Protein AF-A0A8H4J742-F1 (afdb_monomer_lite)

Radius of gyration: 34.42 Å; chains: 1; bounding box: 76×55×105 Å

Sequence (272 aa):
MFKNPAQRSTTSRSKAAPLSKYALTSKPHGIMKSTSRRRRSPSPKDREKRQRQLDHPLSGQFIETSESYRTNLINTAETALRSTRRGLLDRLAHTNGPTADADRAPSPSNRLPTTTELQASHNAAIARMTAPFGSETIPHNDDDDDDALVQPKDPVTLAASMADYAAVVAHEEKKLRALGEEWAQVMAELRMFGDDIFGKEIVRGMMTGGKRAGVGRAGMGEVEVEALREAVAQLAAEGARECEEVEEAERKAKKGQRRNLMQTFAVLMGDG

Secondary structure (DSSP, 8-state):
---------------PPPP-TTSS----------------PPPHHHHHHHHHHH-SHHHHHHHHHHHHHHHHHHHHHHHHHHHHHHHHHHHHHHHTS--TTSTT--S--SSPPPHHHHHHHHHHHHHHHHS-TT-PBPPP----TT------SS--BHHHHHHHHHHHHHHHHHHHHHHHHHHHHHHHHHHHHHHHHH-HHHHHHHHTT---------PPPHHHHHHHHHHHHHHHHHHHHHHHHHHHHHHHHHHHHHHHHHHHHHHHHH--

Organism: NCBI:txid55169

Foldseek 3Di:
DDDDDDDDDDDDDDPPDPPDPPPDPPDPPPPPPPPPPPPPDQDPVRVVVVVVVCPDPCNVVVVVVVVVVVVVVVVVVVVVVVVVVVVVVVVVCVVPPPPPPPPPDPPPDPDDDDPVRVVVVVVVVVCVVPPPQFQDFDDDDPPPPPDPPDDDPDRHTPNNVVVVVVVVVVVVVVVVVVVVVVVVVVVVVVQVVCCVLPNNVVSVCVVVVPDPPDPDDPDDPPVSVVVVVVVVVVVVVVVVVVVVVVVVVVVVVVVVVVVVVVVVVCVVVVPD

Structure (mmCIF, N/CA/C/O backbone):
data_AF-A0A8H4J742-F1
#
_entry.id   AF-A0A8H4J742-F1
#
loop_
_atom_site.group_PDB
_atom_site.id
_atom_site.type_symbol
_atom_site.label_atom_id
_atom_site.label_alt_id
_atom_site.label_comp_id
_atom_site.label_asym_id
_atom_site.label_entity_id
_atom_site.label_seq_id
_atom_site.pdbx_PDB_ins_code
_atom_site.Cartn_x
_atom_site.Cartn_y
_atom_site.Cartn_z
_atom_site.occupancy
_atom_site.B_iso_or_equiv
_atom_site.auth_seq_id
_atom_site.auth_comp_id
_atom_site.auth_asym_id
_atom_site.auth_atom_id
_atom_site.pdbx_PDB_model_num
ATOM 1 N N . MET A 1 1 ? -5.375 -21.882 -68.341 1.00 47.47 1 MET A N 1
ATOM 2 C CA . MET A 1 1 ? -6.574 -22.371 -67.627 1.00 47.47 1 MET A CA 1
ATOM 3 C C . MET A 1 1 ? -6.122 -23.143 -66.399 1.00 47.47 1 MET A C 1
ATOM 5 O O . MET A 1 1 ? -5.784 -24.305 -66.526 1.00 47.47 1 MET A O 1
ATOM 9 N N . PHE A 1 2 ? -6.087 -22.499 -65.235 1.00 44.31 2 PHE A N 1
ATOM 10 C CA . PHE A 1 2 ? -5.961 -23.178 -63.946 1.00 44.31 2 PHE A CA 1
ATOM 11 C C . PHE A 1 2 ? -6.895 -22.466 -62.972 1.00 44.31 2 PHE A C 1
ATOM 13 O O . PHE A 1 2 ? -6.785 -21.263 -62.750 1.00 44.31 2 PHE A O 1
ATOM 20 N N . LYS A 1 3 ? -7.906 -23.207 -62.517 1.00 57.88 3 LYS A N 1
ATOM 21 C CA . LYS A 1 3 ? -8.931 -22.767 -61.575 1.00 57.88 3 LYS A CA 1
ATOM 22 C C . LYS A 1 3 ? -8.380 -23.021 -60.177 1.00 57.88 3 LYS A C 1
ATOM 24 O O . LYS A 1 3 ? -8.208 -24.182 -59.819 1.00 57.88 3 LYS A O 1
ATOM 29 N N . ASN A 1 4 ? -8.131 -21.970 -59.402 1.00 46.56 4 ASN A N 1
ATOM 30 C CA . ASN A 1 4 ? -7.892 -22.125 -57.972 1.00 46.56 4 ASN A CA 1
ATOM 31 C C . ASN A 1 4 ? -9.238 -22.086 -57.229 1.00 46.56 4 ASN A C 1
ATOM 33 O O . ASN A 1 4 ? -9.999 -21.130 -57.408 1.00 46.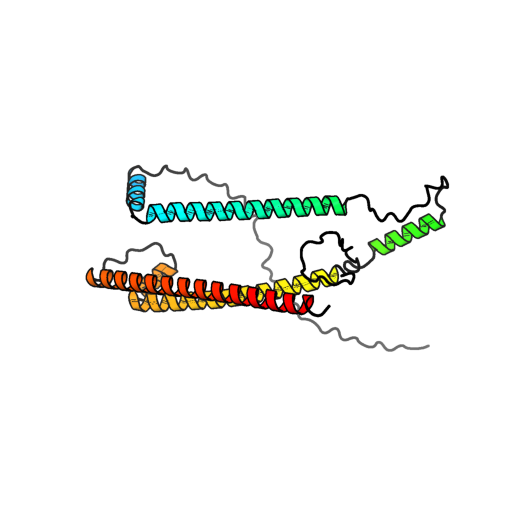56 4 ASN A O 1
ATOM 37 N N . PRO A 1 5 ? -9.562 -23.118 -56.432 1.00 57.47 5 PRO A N 1
ATOM 38 C CA . PRO A 1 5 ? -10.777 -23.159 -55.636 1.00 57.47 5 PRO A CA 1
ATOM 39 C C . PRO A 1 5 ? -10.665 -22.211 -54.438 1.00 57.47 5 PRO A C 1
ATOM 41 O O . PRO A 1 5 ? -9.722 -22.274 -53.652 1.00 57.47 5 PRO A O 1
ATOM 44 N N . ALA A 1 6 ? -11.665 -21.343 -54.292 1.00 46.47 6 ALA A N 1
ATOM 45 C CA . ALA A 1 6 ? -11.862 -20.515 -53.114 1.00 46.47 6 ALA A CA 1
ATOM 46 C C . ALA A 1 6 ? -12.098 -21.407 -51.882 1.00 46.47 6 ALA A C 1
ATOM 48 O O . ALA A 1 6 ? -13.180 -21.972 -51.708 1.00 46.47 6 ALA A O 1
ATOM 49 N N . GLN A 1 7 ? -11.090 -21.532 -51.019 1.00 52.28 7 GLN A N 1
ATOM 50 C CA . GLN A 1 7 ? -11.272 -22.081 -49.681 1.00 52.28 7 GLN A CA 1
ATOM 51 C C . GLN A 1 7 ? -11.732 -20.975 -48.732 1.00 52.28 7 GLN A C 1
ATOM 53 O O . GLN A 1 7 ? -11.044 -19.992 -48.474 1.00 52.28 7 GLN A O 1
ATOM 58 N N . ARG A 1 8 ? -12.953 -21.180 -48.239 1.00 45.25 8 ARG A N 1
ATOM 59 C CA . ARG A 1 8 ? -13.603 -20.464 -47.147 1.00 45.25 8 ARG A CA 1
ATOM 60 C C . ARG A 1 8 ? -12.737 -20.519 -45.887 1.00 45.25 8 ARG A C 1
ATOM 62 O O . ARG A 1 8 ? -12.652 -21.566 -45.253 1.00 45.25 8 ARG A O 1
ATOM 69 N N . SER A 1 9 ? -12.199 -19.385 -45.462 1.00 48.19 9 SER A N 1
ATOM 70 C CA . SER A 1 9 ? -11.888 -19.149 -44.055 1.00 48.19 9 SER A CA 1
ATOM 71 C C . SER A 1 9 ? -13.163 -18.672 -43.357 1.00 48.19 9 SER A C 1
ATOM 73 O O . SER A 1 9 ? -13.715 -17.607 -43.629 1.00 48.19 9 SER A O 1
ATOM 75 N N . THR A 1 10 ? -13.685 -19.529 -42.487 1.00 48.88 10 THR A N 1
ATOM 76 C CA . THR A 1 10 ? -14.817 -19.264 -41.603 1.00 48.88 10 THR A CA 1
ATOM 77 C C . THR A 1 10 ? -14.402 -18.253 -40.537 1.00 48.88 10 THR A C 1
ATOM 79 O O . THR A 1 10 ? -13.771 -18.615 -39.545 1.00 48.88 10 THR A O 1
ATOM 82 N N . THR A 1 11 ? -14.758 -16.982 -40.712 1.00 47.09 11 THR A N 1
ATOM 83 C CA . THR A 1 11 ? -14.721 -16.011 -39.617 1.00 47.09 11 THR A CA 1
ATOM 84 C C . THR A 1 11 ? -15.865 -16.325 -38.661 1.00 47.09 11 THR A C 1
ATOM 86 O O . THR A 1 11 ? -17.048 -16.157 -38.964 1.00 47.09 11 THR A O 1
ATOM 89 N N . SER A 1 12 ? -15.503 -16.852 -37.493 1.00 46.31 12 SER A N 1
ATOM 90 C CA . SER A 1 12 ? -16.444 -17.074 -36.408 1.00 46.31 12 SER A CA 1
ATOM 91 C C . SER A 1 12 ? -16.959 -15.716 -35.932 1.00 46.31 12 SER A C 1
ATOM 93 O O . SER A 1 12 ? -16.220 -14.863 -35.444 1.00 46.31 12 SER A O 1
ATOM 95 N N . ARG A 1 13 ? -18.253 -15.514 -36.163 1.00 43.91 13 ARG A N 1
ATOM 96 C CA . ARG A 1 13 ? -19.071 -14.362 -35.797 1.00 43.91 13 ARG A CA 1
ATOM 97 C C . ARG A 1 13 ? -19.058 -14.181 -34.277 1.00 43.91 13 ARG A C 1
ATOM 99 O O . ARG A 1 13 ? -19.904 -14.740 -33.582 1.00 43.91 13 ARG A O 1
ATOM 106 N N . SER A 1 14 ? -18.126 -13.381 -33.760 1.00 44.28 14 SER A N 1
ATOM 107 C CA . SER A 1 14 ? -18.242 -12.849 -32.403 1.00 44.28 14 SER A CA 1
ATOM 108 C C . SER A 1 14 ? -19.450 -11.913 -32.359 1.00 44.28 14 SER A C 1
ATOM 110 O O . SER A 1 14 ? -19.516 -10.906 -33.066 1.00 44.28 14 SER A O 1
ATOM 112 N N . LYS A 1 15 ? -20.454 -12.300 -31.570 1.00 49.00 15 LYS A N 1
ATOM 113 C CA . LYS A 1 15 ? -21.618 -11.483 -31.230 1.00 49.00 15 LYS A CA 1
ATOM 114 C C . LYS A 1 15 ? -21.145 -10.335 -30.334 1.00 49.00 15 LYS A C 1
ATOM 116 O O . LYS A 1 15 ? -21.260 -10.412 -29.116 1.00 49.00 15 LYS A O 1
ATOM 121 N N . ALA A 1 16 ? -20.624 -9.272 -30.938 1.00 44.62 16 ALA A N 1
ATOM 122 C CA . ALA A 1 16 ? -20.549 -7.986 -30.265 1.00 44.62 16 ALA A CA 1
ATOM 123 C C . ALA A 1 16 ? -21.989 -7.520 -30.008 1.00 44.62 16 ALA A C 1
ATOM 125 O O . ALA A 1 16 ? -22.781 -7.356 -30.940 1.00 44.62 16 ALA A O 1
ATOM 126 N N . ALA A 1 17 ? -22.347 -7.401 -28.732 1.00 52.16 17 ALA A N 1
ATOM 127 C CA . ALA A 1 17 ? -23.624 -6.852 -28.313 1.00 52.16 17 ALA A CA 1
ATOM 128 C C . ALA A 1 17 ? -23.803 -5.444 -28.919 1.00 52.16 17 ALA A C 1
ATOM 130 O O . ALA A 1 17 ? -22.835 -4.679 -28.969 1.00 52.16 17 ALA A O 1
ATOM 131 N N . PRO A 1 18 ? -25.008 -5.081 -29.394 1.00 49.31 18 PRO A N 1
ATOM 132 C CA . PRO A 1 18 ? -25.254 -3.735 -29.888 1.00 49.31 18 PRO A CA 1
ATOM 133 C C . PRO A 1 18 ? -24.993 -2.721 -28.770 1.00 49.31 18 PRO A C 1
ATOM 135 O O . PRO A 1 18 ? -25.475 -2.891 -27.648 1.00 49.31 18 PRO A O 1
ATOM 138 N N . LEU A 1 19 ? -24.236 -1.666 -29.093 1.00 46.81 19 LEU A N 1
ATOM 139 C CA . LEU A 1 19 ? -24.027 -0.526 -28.209 1.00 46.81 19 LEU A CA 1
ATOM 140 C C . LEU A 1 19 ? -25.383 -0.011 -27.711 1.00 46.81 19 LEU A C 1
ATOM 142 O O . LEU A 1 19 ? -26.238 0.434 -28.479 1.00 46.81 19 LEU A O 1
ATOM 146 N N . SER A 1 20 ? -25.552 -0.097 -26.397 1.00 42.31 20 SER A N 1
ATOM 147 C CA . SER A 1 20 ? -26.622 0.517 -25.626 1.00 42.31 20 SER A CA 1
ATOM 148 C C . SER A 1 20 ? -26.825 1.980 -26.046 1.00 42.31 20 SER A C 1
ATOM 150 O O . SER A 1 20 ? -25.912 2.800 -25.965 1.00 42.31 20 SER A O 1
ATOM 152 N N . LYS A 1 21 ? -28.051 2.310 -26.474 1.00 49.47 21 LYS A N 1
ATOM 153 C CA . LYS A 1 21 ? -28.532 3.638 -26.911 1.00 49.47 21 LYS A CA 1
ATOM 154 C C . LYS A 1 21 ? -28.564 4.711 -25.798 1.00 49.47 21 LYS A C 1
ATOM 156 O O . LYS A 1 21 ? -29.280 5.698 -25.931 1.00 49.47 21 LYS A O 1
ATOM 161 N N . TYR A 1 22 ? -27.812 4.553 -24.708 1.00 48.91 22 TYR A N 1
ATOM 162 C CA . TYR A 1 22 ? -27.857 5.453 -23.545 1.00 48.91 22 TYR A CA 1
ATOM 163 C C . TYR A 1 22 ? -26.677 6.429 -23.424 1.00 48.91 22 TYR A C 1
ATOM 165 O O . TYR A 1 22 ? -26.605 7.179 -22.455 1.00 48.91 22 TYR A O 1
ATOM 173 N N . ALA A 1 23 ? -25.781 6.497 -24.407 1.00 50.12 23 ALA A N 1
ATOM 174 C CA . ALA A 1 23 ? -24.635 7.404 -24.368 1.00 50.12 23 ALA A CA 1
ATOM 175 C C . ALA A 1 23 ? -24.808 8.611 -25.305 1.00 50.12 23 ALA A C 1
ATOM 177 O O . ALA A 1 23 ? -24.015 8.763 -26.222 1.00 50.12 23 ALA A O 1
ATOM 178 N N . LEU A 1 24 ? -25.845 9.448 -25.129 1.00 49.53 24 LEU A N 1
ATOM 179 C CA . LEU A 1 24 ? -25.908 10.765 -25.806 1.00 49.53 24 LEU A CA 1
ATOM 180 C C . LEU A 1 24 ? -26.932 11.766 -25.234 1.00 49.53 24 LEU A C 1
ATOM 182 O O . LEU A 1 24 ? -27.454 12.613 -25.951 1.00 49.53 24 LEU A O 1
ATOM 186 N N . THR A 1 25 ? -27.193 11.736 -23.922 1.00 50.81 25 THR A N 1
ATOM 187 C CA . THR A 1 25 ? -27.845 12.867 -23.228 1.00 50.81 25 THR A CA 1
ATOM 188 C C . THR A 1 25 ? -27.169 13.190 -21.895 1.00 50.81 25 THR A C 1
ATOM 190 O O . THR A 1 25 ? -27.838 13.510 -20.911 1.00 50.81 25 THR A O 1
ATOM 193 N N . SER A 1 26 ? -25.838 13.116 -21.814 1.00 49.94 26 SER A N 1
ATOM 194 C CA . SER A 1 26 ? -25.136 13.775 -20.712 1.00 49.94 26 SER A CA 1
ATOM 195 C C . SER A 1 26 ? -25.078 15.264 -21.036 1.00 49.94 26 SER A C 1
ATOM 197 O O . SER A 1 26 ? -24.194 15.740 -21.748 1.00 49.94 26 SER A O 1
ATOM 199 N N . LYS A 1 27 ? -26.080 15.997 -20.546 1.00 55.69 27 LYS A N 1
ATOM 200 C CA . LYS A 1 27 ? -26.029 17.456 -20.424 1.00 55.69 27 LYS A CA 1
ATOM 201 C C . LYS A 1 27 ? -24.645 17.834 -19.872 1.00 55.69 27 LYS A C 1
ATOM 203 O O . LYS A 1 27 ? -24.208 17.168 -18.930 1.00 55.69 27 LYS A O 1
ATOM 208 N N . PRO A 1 28 ? -23.959 18.861 -20.402 1.00 52.59 28 PRO A N 1
ATOM 209 C CA . PRO A 1 28 ? -22.747 19.344 -19.762 1.00 52.59 28 PRO A CA 1
ATOM 210 C C . PRO A 1 28 ? -23.137 19.716 -18.334 1.00 52.59 28 PRO A C 1
ATOM 212 O O . PRO A 1 28 ? -24.022 20.552 -18.132 1.00 52.59 28 PRO A O 1
ATOM 215 N N . HIS A 1 29 ? -22.559 19.037 -17.343 1.00 43.84 29 HIS A N 1
ATOM 216 C CA . HIS A 1 29 ? -22.708 19.453 -15.960 1.00 43.84 29 HIS A CA 1
ATOM 217 C C . HIS A 1 29 ? -22.111 20.850 -15.875 1.00 43.84 29 HIS A C 1
ATOM 219 O O . HIS A 1 29 ? -20.896 21.033 -15.858 1.00 43.84 29 HIS A O 1
ATOM 225 N N . GLY A 1 30 ? -23.004 21.840 -15.914 1.00 43.00 30 GLY A N 1
ATOM 226 C CA . GLY A 1 30 ? -22.670 23.226 -15.694 1.00 43.00 30 GLY A CA 1
ATOM 227 C C . GLY A 1 30 ? -21.856 23.305 -14.419 1.00 43.00 30 GLY A C 1
ATOM 228 O O . GLY A 1 30 ? -22.225 22.706 -13.408 1.00 43.00 30 GLY A O 1
ATOM 229 N N . ILE A 1 31 ? -20.742 24.023 -14.515 1.00 52.88 31 ILE A N 1
ATOM 230 C CA . ILE A 1 31 ? -19.921 24.480 -13.404 1.00 52.88 31 ILE A CA 1
ATOM 231 C C . ILE A 1 31 ? -20.885 24.932 -12.307 1.00 52.88 31 ILE A C 1
ATOM 233 O O . ILE A 1 31 ? -21.514 25.990 -12.410 1.00 52.88 31 ILE A O 1
ATOM 237 N N . MET A 1 32 ? -21.079 24.076 -11.300 1.00 44.59 32 MET A N 1
ATOM 238 C CA . MET A 1 32 ? -21.913 24.409 -10.162 1.00 44.59 32 MET A CA 1
ATOM 239 C C . MET A 1 32 ? -21.212 25.578 -9.499 1.00 44.59 32 MET A C 1
ATOM 241 O O . MET A 1 32 ? -20.139 25.431 -8.916 1.00 44.59 32 MET A O 1
ATOM 245 N N . LYS A 1 33 ? -21.802 26.765 -9.650 1.00 49.06 33 LYS A N 1
ATOM 246 C CA . LYS A 1 33 ? -21.421 27.945 -8.893 1.00 49.06 33 LYS A CA 1
ATOM 247 C C . LYS A 1 33 ? -21.478 27.533 -7.431 1.00 49.06 33 LYS A C 1
ATOM 249 O O . LYS A 1 33 ? -22.557 27.330 -6.882 1.00 49.06 33 LYS A O 1
ATOM 254 N N . SER A 1 34 ? -20.299 27.359 -6.846 1.00 42.69 34 SER A N 1
ATOM 255 C CA . SER A 1 34 ? -20.069 27.317 -5.413 1.00 42.69 34 SER A CA 1
ATOM 256 C C . SER A 1 34 ? -20.773 28.530 -4.816 1.00 42.69 34 SER A C 1
ATOM 258 O O . SER A 1 34 ? -20.259 29.648 -4.825 1.00 42.69 34 SER A O 1
ATOM 260 N N . THR A 1 35 ? -22.011 28.344 -4.363 1.00 47.78 35 THR A N 1
ATOM 261 C CA . THR A 1 35 ? -22.631 29.295 -3.458 1.00 47.78 35 THR A CA 1
ATOM 262 C C . THR A 1 35 ? -21.803 29.191 -2.194 1.00 47.78 35 THR A C 1
ATOM 264 O O . THR A 1 35 ? -21.894 28.196 -1.470 1.00 47.78 35 THR A O 1
ATOM 267 N N . SER A 1 36 ? -20.944 30.184 -1.980 1.00 48.62 36 SER A N 1
ATOM 268 C CA . SER A 1 36 ? -20.190 30.377 -0.755 1.00 48.62 36 SER A CA 1
ATOM 269 C C . SER A 1 36 ? -21.185 30.402 0.400 1.00 48.62 36 SER A C 1
ATOM 271 O O . SER A 1 36 ? -21.821 31.403 0.730 1.00 48.62 36 SER A O 1
ATOM 273 N N . ARG A 1 37 ? -21.390 29.232 1.002 1.00 48.22 37 ARG A N 1
ATOM 274 C CA . ARG A 1 37 ? -22.187 29.087 2.206 1.00 48.22 37 ARG A CA 1
ATOM 275 C C . ARG A 1 37 ? -21.406 29.857 3.260 1.00 48.22 37 ARG A C 1
ATOM 277 O O . ARG A 1 37 ? -20.385 29.367 3.738 1.00 48.22 37 ARG A O 1
ATOM 284 N N . ARG A 1 38 ? -21.829 31.100 3.533 1.00 46.78 38 ARG A N 1
ATOM 285 C CA . ARG A 1 38 ? -21.300 31.957 4.601 1.00 46.78 38 ARG A CA 1
ATOM 286 C C . ARG A 1 38 ? -21.059 31.063 5.811 1.00 46.78 38 ARG A C 1
ATOM 288 O O . ARG A 1 38 ? -22.019 30.567 6.405 1.00 46.78 38 ARG A O 1
ATOM 295 N N . ARG A 1 39 ? -19.784 30.819 6.128 1.00 50.06 39 ARG A N 1
ATOM 296 C CA . ARG A 1 39 ? -19.367 30.158 7.360 1.00 50.06 39 ARG A CA 1
ATOM 297 C C . ARG A 1 39 ? -19.910 31.023 8.490 1.00 50.06 39 ARG A C 1
ATOM 299 O O . ARG A 1 39 ? -19.334 32.058 8.806 1.00 50.06 39 ARG A O 1
ATOM 306 N N . ARG A 1 40 ? -21.072 30.657 9.033 1.00 57.41 40 ARG A N 1
ATOM 307 C CA . ARG A 1 40 ? -21.539 31.229 10.291 1.00 57.41 40 ARG A CA 1
ATOM 308 C C . ARG A 1 40 ? -20.493 30.832 11.318 1.00 57.41 40 ARG A C 1
ATOM 310 O O . ARG A 1 40 ? -20.265 29.642 11.531 1.00 57.41 40 ARG A O 1
ATOM 317 N N . SER A 1 41 ? -19.815 31.830 11.867 1.00 59.47 41 SER A N 1
ATOM 318 C CA . SER A 1 41 ? -18.906 31.666 12.990 1.00 59.47 41 SER A CA 1
ATOM 319 C C . SER A 1 41 ? -19.611 30.818 14.055 1.00 59.47 41 SER A C 1
ATOM 321 O O . SER A 1 41 ? -20.794 31.067 14.315 1.00 59.47 41 SER A O 1
ATOM 323 N N . PRO A 1 42 ? -18.949 29.799 14.625 1.00 57.97 42 PRO A N 1
ATOM 324 C CA . PRO A 1 42 ? -19.562 28.965 15.650 1.00 57.97 42 PRO A CA 1
ATOM 325 C C . PRO A 1 42 ? -20.063 29.858 16.785 1.00 57.97 42 PRO A C 1
ATOM 327 O O . PRO A 1 42 ? -19.352 30.773 17.213 1.00 57.97 42 PRO A O 1
ATOM 330 N N . SER A 1 43 ? -21.303 29.630 17.226 1.00 67.06 43 SER A N 1
ATOM 331 C CA . SER A 1 43 ? -21.888 30.445 18.285 1.00 67.06 43 SER A CA 1
ATOM 332 C C . SER A 1 43 ? -21.069 30.279 19.574 1.00 67.06 43 SER A C 1
ATOM 334 O O . SER A 1 43 ? -20.443 29.231 19.767 1.00 67.06 43 SER A O 1
ATOM 336 N N . PRO A 1 44 ? -21.058 31.270 20.480 1.00 67.38 44 PRO A N 1
ATOM 337 C CA . PRO A 1 44 ? -20.332 31.166 21.747 1.00 67.38 44 PRO A CA 1
ATOM 338 C C . PRO A 1 44 ? -20.697 29.896 22.533 1.00 67.38 44 PRO A C 1
ATOM 340 O O . PRO A 1 44 ? -19.820 29.234 23.075 1.00 67.38 44 PRO A O 1
ATOM 343 N N . LYS A 1 45 ? -21.973 29.484 22.478 1.00 66.75 45 LYS A N 1
ATOM 344 C CA . LYS A 1 45 ? -22.475 28.253 23.110 1.00 66.75 45 LYS A CA 1
ATOM 345 C C . LYS A 1 45 ? -21.962 26.971 22.439 1.00 66.75 45 LYS A C 1
ATOM 347 O O . LYS A 1 45 ? -21.765 25.965 23.116 1.00 66.75 45 LYS A O 1
ATOM 352 N N . ASP A 1 46 ? -21.724 26.993 21.127 1.00 62.97 46 ASP A N 1
ATOM 353 C CA . ASP A 1 46 ? -21.145 25.855 20.396 1.00 62.97 46 ASP A CA 1
ATOM 354 C C . ASP A 1 46 ? -19.635 25.737 20.627 1.00 62.97 46 ASP A C 1
ATOM 356 O O . ASP A 1 46 ? -19.102 24.627 20.663 1.00 62.97 46 ASP A O 1
ATOM 360 N N . ARG A 1 47 ? -18.941 26.869 20.813 1.00 63.84 47 ARG A N 1
ATOM 361 C CA . ARG A 1 47 ? -17.535 26.892 21.246 1.00 63.84 47 ARG A CA 1
ATOM 362 C C . ARG A 1 47 ? -17.382 26.330 22.655 1.00 63.84 47 ARG A C 1
ATOM 364 O O . ARG A 1 47 ? -16.527 25.477 22.856 1.00 63.84 47 ARG A O 1
ATOM 371 N N . GLU A 1 48 ? -18.255 26.726 23.575 1.00 64.12 48 GLU A N 1
ATOM 372 C CA . GLU A 1 48 ? -18.233 26.250 24.960 1.00 64.12 48 GLU A CA 1
ATOM 373 C C . GLU A 1 48 ? -18.533 24.744 25.061 1.00 64.12 48 GLU A C 1
ATOM 375 O O . GLU A 1 48 ? -17.840 24.018 25.769 1.00 64.12 48 GLU A O 1
ATOM 380 N N . LYS A 1 49 ? -19.497 24.221 24.286 1.00 62.34 49 LYS A N 1
ATOM 381 C CA . LYS A 1 49 ? -19.746 22.768 24.215 1.00 62.34 49 LYS A CA 1
ATOM 382 C C . LYS A 1 49 ? -18.583 21.984 23.608 1.00 62.34 49 LYS A C 1
ATOM 384 O O . LYS A 1 49 ? -18.341 20.861 24.036 1.00 62.34 49 LYS A O 1
ATOM 389 N N . ARG A 1 50 ? -17.872 22.548 22.625 1.00 60.28 50 ARG A N 1
ATOM 390 C CA . ARG A 1 50 ? -16.655 21.932 22.067 1.00 60.28 50 ARG A CA 1
ATOM 391 C C . ARG A 1 50 ? -15.492 21.968 23.054 1.00 60.28 50 ARG A C 1
ATOM 393 O O . ARG A 1 50 ? -14.766 20.990 23.124 1.00 60.28 50 ARG A O 1
ATOM 400 N N . GLN A 1 51 ? -15.352 23.041 23.832 1.00 60.12 51 GLN A N 1
ATOM 401 C CA . GLN A 1 51 ? -14.378 23.114 24.925 1.00 60.12 51 GLN A CA 1
ATOM 402 C C . GLN A 1 51 ? -14.660 22.059 25.994 1.00 60.12 51 GLN A C 1
ATOM 404 O O . GLN A 1 51 ? -13.768 21.292 26.317 1.00 60.12 51 GLN A O 1
ATOM 409 N N . ARG A 1 52 ? -15.917 21.892 26.416 1.00 61.78 52 ARG A N 1
ATOM 410 C CA . ARG A 1 52 ? -16.286 20.834 27.374 1.00 61.78 52 ARG A CA 1
ATOM 411 C C . ARG A 1 52 ? -16.109 19.406 26.832 1.00 61.78 52 ARG A C 1
ATOM 413 O O . ARG A 1 52 ? -16.026 18.466 27.609 1.00 61.78 52 ARG A O 1
ATOM 420 N N . GLN A 1 53 ? -16.063 19.220 25.508 1.00 57.88 53 GLN A N 1
ATOM 421 C CA . GLN A 1 53 ? -15.710 17.936 24.878 1.00 57.88 53 GLN A CA 1
ATOM 422 C C . GLN A 1 53 ? -14.192 17.695 24.794 1.00 57.88 53 GLN A C 1
ATOM 424 O O . GLN A 1 53 ? -13.782 16.560 24.573 1.00 57.88 53 GLN A O 1
ATOM 429 N N . LEU A 1 54 ? -13.377 18.740 24.967 1.00 56.47 54 LEU A N 1
ATOM 430 C CA . LEU A 1 54 ? -11.912 18.682 25.020 1.00 56.47 54 LEU A CA 1
ATOM 431 C C . LEU A 1 54 ? -11.375 18.483 26.449 1.00 56.47 54 LEU A C 1
ATOM 433 O O . LEU A 1 54 ? -10.176 18.269 26.606 1.00 56.47 54 LEU A O 1
ATOM 437 N N . ASP A 1 55 ? -12.248 18.502 27.461 1.00 60.62 55 ASP A N 1
ATOM 438 C CA . ASP A 1 55 ? -11.905 18.281 28.875 1.00 60.62 55 ASP A CA 1
ATOM 439 C C . ASP A 1 55 ? -11.748 16.789 29.234 1.00 60.62 55 ASP A C 1
ATOM 441 O O . ASP A 1 55 ? -11.592 16.432 30.402 1.00 60.62 55 ASP A O 1
ATOM 445 N N . HIS A 1 56 ? -11.804 15.881 28.253 1.00 68.44 56 HIS A N 1
ATOM 446 C CA . HIS A 1 56 ? -11.519 14.476 28.514 1.00 68.44 56 HIS A CA 1
ATOM 447 C C . HIS A 1 56 ? -10.006 14.312 28.764 1.00 68.44 56 HIS A C 1
ATOM 449 O O . HIS A 1 56 ? -9.200 14.797 27.971 1.00 68.44 56 HIS A O 1
ATOM 455 N N . PRO A 1 57 ? -9.565 13.592 29.810 1.00 68.56 57 PRO A N 1
ATOM 456 C CA . PRO A 1 57 ? -8.136 13.461 30.121 1.00 68.56 57 PRO A CA 1
ATOM 457 C C . PRO A 1 57 ? -7.316 12.864 28.962 1.00 68.56 57 PRO A C 1
ATOM 459 O O . PRO A 1 57 ? -6.134 13.152 28.819 1.00 68.56 57 PRO A O 1
ATOM 462 N N . LEU A 1 58 ? -7.964 12.091 28.083 1.00 77.19 58 LEU A N 1
ATOM 463 C CA . LEU A 1 58 ? -7.344 11.514 26.884 1.00 77.19 58 LEU A CA 1
ATOM 464 C C . LEU A 1 58 ? -7.495 12.363 25.610 1.00 77.19 58 LEU A C 1
ATOM 466 O O . LEU A 1 58 ? -6.847 12.052 24.614 1.00 77.19 58 LEU A O 1
ATOM 470 N N . SER A 1 59 ? -8.329 13.413 25.579 1.00 76.69 59 SER A N 1
ATOM 471 C CA . SER A 1 59 ? -8.498 14.199 24.344 1.00 76.69 59 SER A CA 1
ATOM 472 C C . SER A 1 59 ? -7.272 15.035 24.008 1.00 76.69 59 SER A C 1
ATOM 474 O O . SER A 1 59 ? -6.968 15.170 22.828 1.00 76.69 59 SER A O 1
ATOM 476 N N . GLY A 1 60 ? -6.536 15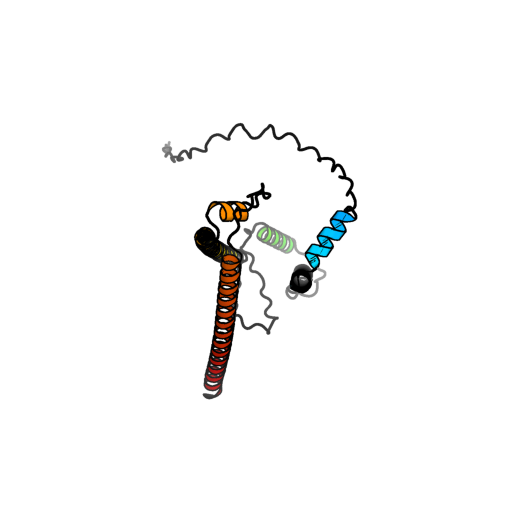.534 25.008 1.00 76.94 60 GLY A N 1
ATOM 477 C CA . GLY A 1 60 ? -5.255 16.211 24.781 1.00 76.94 60 GLY A CA 1
ATOM 478 C C . GLY A 1 60 ? -4.234 15.278 24.126 1.00 76.94 60 GLY A C 1
ATOM 479 O O . GLY A 1 60 ? -3.744 15.569 23.038 1.00 76.94 60 GLY A O 1
ATOM 480 N N . GLN A 1 61 ? -4.025 14.097 24.720 1.00 79.50 61 GLN A N 1
ATOM 481 C CA . GLN A 1 61 ? -3.113 13.078 24.185 1.00 79.50 61 GLN A CA 1
ATOM 482 C C . GLN A 1 61 ? -3.538 12.585 22.798 1.00 79.50 61 GLN A C 1
ATOM 484 O O . GLN A 1 61 ? -2.698 12.417 21.918 1.00 79.50 61 GLN A O 1
ATOM 489 N N . PHE A 1 62 ? -4.837 12.382 22.561 1.00 82.44 62 PHE A N 1
ATOM 490 C CA . PHE A 1 62 ? -5.346 12.006 21.241 1.00 82.44 62 PHE A CA 1
ATOM 491 C C . PHE A 1 62 ? -5.104 13.104 20.197 1.00 82.44 62 PHE A C 1
ATOM 493 O O . PHE A 1 62 ? -4.732 12.807 19.065 1.00 82.44 62 PHE A O 1
ATOM 500 N N . ILE A 1 63 ? -5.289 14.377 20.556 1.00 82.88 63 ILE A N 1
ATOM 501 C CA . ILE A 1 63 ? -5.039 15.494 19.640 1.00 82.88 63 ILE A CA 1
ATOM 502 C C . ILE A 1 63 ? -3.554 15.575 19.315 1.00 82.88 63 ILE A C 1
ATOM 504 O O . ILE A 1 63 ? -3.217 15.527 18.136 1.00 82.88 63 ILE A O 1
ATOM 508 N N . GLU A 1 64 ? -2.684 15.583 20.323 1.00 82.75 64 GLU A N 1
ATOM 509 C CA . GLU A 1 64 ? -1.232 15.642 20.136 1.00 82.75 64 GLU A CA 1
ATOM 510 C C . GLU A 1 64 ? -0.704 14.450 19.328 1.00 82.75 64 GLU A C 1
ATOM 512 O O . GLU A 1 64 ? 0.055 14.632 18.376 1.00 82.75 64 GLU A O 1
ATOM 517 N N . THR A 1 65 ? -1.147 13.228 19.638 1.00 86.94 65 THR A N 1
ATOM 518 C CA . THR A 1 65 ? -0.747 12.027 18.883 1.00 86.94 65 THR A CA 1
ATOM 519 C C . THR A 1 65 ? -1.289 12.056 17.457 1.00 86.94 65 THR A C 1
ATOM 521 O O . THR A 1 65 ? -0.558 11.727 16.524 1.00 86.94 65 THR A O 1
ATOM 524 N N . SER A 1 66 ? -2.529 12.512 17.247 1.00 87.56 66 SER A N 1
ATOM 525 C CA . SER A 1 66 ? -3.114 12.631 15.908 1.00 87.56 66 SER A CA 1
ATOM 526 C C . SER A 1 66 ? -2.454 13.728 15.068 1.00 87.56 66 SER A C 1
ATOM 528 O O . SER A 1 66 ? -2.274 13.552 13.861 1.00 87.56 66 SER A O 1
ATOM 530 N N . GLU A 1 67 ? -2.067 14.849 15.679 1.00 89.31 67 GLU A N 1
ATOM 531 C CA . GLU A 1 67 ? -1.336 15.932 15.022 1.00 89.31 67 GLU A CA 1
ATOM 532 C C . GLU A 1 67 ? 0.090 15.498 14.700 1.00 89.31 67 GLU A C 1
ATOM 534 O O . GLU A 1 67 ? 0.523 15.658 13.559 1.00 89.31 67 GLU A O 1
ATOM 539 N N . SER A 1 68 ? 0.782 14.856 15.642 1.00 89.81 68 SER A N 1
ATOM 540 C CA . SER A 1 68 ? 2.109 14.277 15.426 1.00 89.81 68 SER A CA 1
ATOM 541 C C . SER A 1 68 ? 2.093 13.238 14.301 1.00 89.81 68 SER A C 1
ATOM 543 O O . SER A 1 68 ? 2.882 13.330 13.360 1.00 89.81 68 SER A O 1
ATOM 545 N N . TYR A 1 69 ? 1.1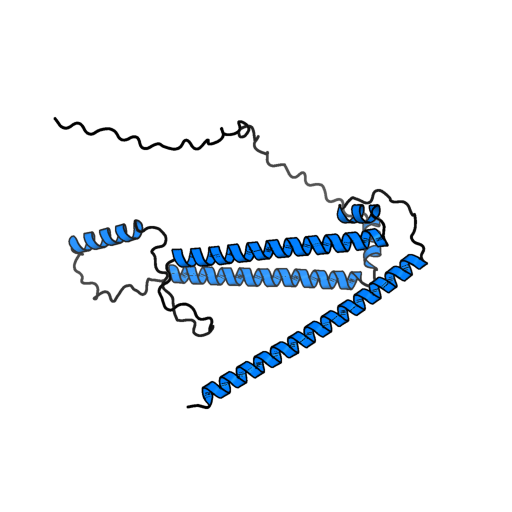22 12.319 14.310 1.00 89.38 69 TYR A N 1
ATOM 546 C CA . TYR A 1 69 ? 0.952 11.315 13.257 1.00 89.38 69 TYR A CA 1
ATOM 547 C C . TYR A 1 69 ? 0.697 11.949 11.885 1.00 89.38 69 TYR A C 1
ATOM 549 O O . TYR A 1 69 ? 1.350 11.587 10.907 1.00 89.38 69 TYR A O 1
ATOM 557 N N . ARG A 1 70 ? -0.205 12.938 11.800 1.00 90.06 70 ARG A N 1
ATOM 558 C CA . ARG A 1 70 ? -0.467 13.667 10.547 1.00 90.06 70 ARG A CA 1
ATOM 559 C C . ARG A 1 70 ? 0.770 14.402 10.048 1.00 90.06 70 ARG A C 1
ATOM 561 O O . ARG A 1 70 ? 1.047 14.366 8.854 1.00 90.06 70 ARG A O 1
ATOM 568 N N . THR A 1 71 ? 1.502 15.050 10.946 1.00 91.06 71 THR A N 1
ATOM 569 C CA . THR A 1 71 ? 2.707 15.809 10.596 1.00 91.06 71 THR A CA 1
ATOM 570 C C . THR A 1 71 ? 3.803 14.873 10.096 1.00 91.06 71 THR A C 1
ATOM 572 O O . THR A 1 71 ? 4.406 15.147 9.064 1.00 91.06 71 THR A O 1
ATOM 575 N N . ASN A 1 72 ? 3.995 13.722 10.748 1.00 91.69 72 ASN A N 1
ATOM 576 C CA . ASN A 1 72 ? 4.919 12.688 10.287 1.00 91.69 72 ASN A CA 1
ATOM 577 C C . ASN A 1 72 ? 4.519 12.131 8.919 1.00 91.69 72 ASN A C 1
ATOM 579 O O . ASN A 1 72 ? 5.360 12.094 8.031 1.00 91.69 72 ASN A O 1
ATOM 583 N N . LEU A 1 73 ? 3.246 11.785 8.703 1.00 92.12 73 LEU A N 1
ATOM 584 C CA . LEU A 1 73 ? 2.766 11.323 7.394 1.00 92.12 73 LEU A CA 1
ATOM 585 C C . LEU A 1 73 ? 3.028 12.345 6.284 1.00 92.12 73 LEU A C 1
ATOM 587 O O . LEU A 1 73 ? 3.507 11.978 5.213 1.00 92.12 73 LEU A O 1
ATOM 591 N N . ILE A 1 74 ? 2.727 13.622 6.540 1.00 92.38 74 ILE A N 1
ATOM 592 C CA . ILE A 1 74 ? 2.961 14.705 5.579 1.00 92.38 74 ILE A CA 1
ATOM 593 C C . ILE A 1 74 ? 4.459 14.849 5.310 1.00 92.38 74 ILE A C 1
ATOM 595 O O . ILE A 1 74 ? 4.859 14.872 4.151 1.00 92.38 74 ILE A O 1
ATOM 599 N N . ASN A 1 75 ? 5.292 14.873 6.350 1.00 90.38 75 ASN A N 1
ATOM 600 C CA . ASN A 1 75 ? 6.739 15.002 6.204 1.00 90.38 75 ASN A CA 1
ATOM 601 C C . ASN A 1 75 ? 7.340 13.827 5.424 1.00 90.38 75 ASN A C 1
ATOM 603 O O . ASN A 1 75 ? 8.144 14.051 4.523 1.00 90.38 75 ASN A O 1
ATOM 607 N N . THR A 1 76 ? 6.930 12.591 5.720 1.00 91.56 76 THR A N 1
ATOM 608 C CA . THR A 1 76 ? 7.381 11.388 5.006 1.00 91.56 76 THR A CA 1
ATOM 609 C C . THR A 1 76 ? 6.921 11.391 3.548 1.00 91.56 76 THR A C 1
ATOM 611 O O . THR A 1 76 ? 7.694 11.061 2.650 1.00 91.56 76 THR A O 1
ATOM 614 N N . ALA A 1 77 ? 5.680 11.803 3.28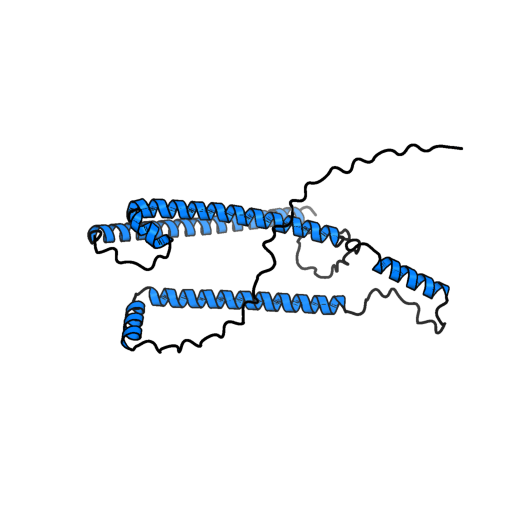1 1.00 86.12 77 ALA A N 1
ATOM 615 C CA . ALA A 1 77 ? 5.188 11.935 1.914 1.00 86.12 77 ALA A CA 1
ATOM 616 C C . ALA A 1 77 ? 5.943 13.036 1.152 1.00 86.12 77 ALA A C 1
ATOM 618 O O . ALA A 1 77 ? 6.331 12.839 0.002 1.00 86.12 77 ALA A O 1
ATOM 619 N N . GLU A 1 78 ? 6.210 14.179 1.786 1.00 94.25 78 GLU A N 1
ATOM 620 C CA . GLU A 1 78 ? 6.990 15.262 1.190 1.00 94.25 78 GLU A CA 1
ATOM 621 C C . GLU A 1 78 ? 8.433 14.852 0.898 1.00 94.25 78 GLU A C 1
ATOM 623 O O . GLU A 1 78 ? 8.956 15.194 -0.165 1.00 94.25 78 GLU A O 1
ATOM 628 N N . THR A 1 79 ? 9.098 14.134 1.805 1.00 90.19 79 THR A N 1
ATOM 629 C CA . THR A 1 79 ? 10.463 13.649 1.566 1.00 90.19 79 THR A CA 1
ATOM 630 C C . THR A 1 79 ? 10.491 12.623 0.441 1.00 90.19 79 THR A C 1
ATOM 632 O O . THR A 1 79 ? 11.340 12.745 -0.443 1.00 90.19 79 THR A O 1
ATOM 635 N N . ALA A 1 80 ? 9.532 11.694 0.389 1.00 87.00 80 ALA A N 1
ATOM 636 C CA . ALA A 1 80 ? 9.399 10.740 -0.711 1.00 87.00 80 ALA A CA 1
ATOM 637 C C . ALA A 1 80 ? 9.133 11.441 -2.057 1.00 87.00 80 ALA A C 1
ATOM 639 O O . ALA A 1 80 ? 9.785 11.140 -3.058 1.00 87.00 80 ALA A O 1
ATOM 640 N N . LEU A 1 81 ? 8.242 12.437 -2.088 1.00 91.69 81 LEU A N 1
ATOM 641 C CA . LEU A 1 81 ? 7.951 13.224 -3.293 1.00 91.69 81 LEU A CA 1
ATOM 642 C C . LEU A 1 81 ? 9.144 14.081 -3.739 1.00 91.69 81 LEU A C 1
ATOM 644 O O . LEU A 1 81 ? 9.422 14.199 -4.931 1.00 91.69 81 LEU A O 1
ATOM 648 N N . ARG A 1 82 ? 9.887 14.679 -2.802 1.00 91.25 82 ARG A N 1
ATOM 649 C CA . ARG A 1 82 ? 11.116 15.422 -3.129 1.00 91.25 82 ARG A CA 1
ATOM 650 C C . ARG A 1 82 ? 12.220 14.485 -3.619 1.00 91.25 82 ARG A C 1
ATOM 652 O O . ARG A 1 82 ? 12.923 14.857 -4.553 1.00 91.25 82 ARG A O 1
ATOM 659 N N . SER A 1 83 ? 12.356 13.303 -3.021 1.00 88.31 83 SER A N 1
ATOM 660 C CA . SER A 1 83 ? 13.319 12.277 -3.433 1.00 88.31 83 SER A CA 1
ATOM 661 C C . SER A 1 83 ? 13.022 11.781 -4.847 1.00 88.31 83 SER A C 1
ATOM 663 O O . SER A 1 83 ? 13.867 11.897 -5.729 1.00 88.31 83 SER A O 1
ATOM 665 N N . THR A 1 84 ? 11.780 11.365 -5.109 1.00 88.38 84 THR A N 1
ATOM 666 C CA . THR A 1 84 ? 11.337 10.951 -6.450 1.00 88.38 84 THR A CA 1
ATOM 667 C C . THR A 1 84 ? 11.498 12.068 -7.473 1.00 88.38 84 THR A C 1
ATOM 669 O O . THR A 1 84 ? 11.988 11.815 -8.567 1.00 88.38 84 THR A O 1
ATOM 672 N N . ARG A 1 85 ? 11.182 13.324 -7.126 1.00 91.75 85 ARG A N 1
ATOM 673 C CA . ARG A 1 85 ? 11.445 14.468 -8.010 1.00 91.75 85 ARG A CA 1
ATOM 674 C C . ARG A 1 85 ? 12.931 14.611 -8.339 1.00 91.75 85 ARG A C 1
ATOM 676 O O . ARG A 1 85 ? 13.244 14.852 -9.500 1.00 91.75 85 ARG A O 1
ATOM 683 N N . ARG A 1 86 ? 13.830 14.509 -7.355 1.00 88.25 86 ARG A N 1
ATOM 684 C CA . ARG A 1 86 ? 15.279 14.584 -7.609 1.00 88.25 86 ARG A CA 1
ATOM 685 C C . ARG A 1 86 ? 15.743 13.417 -8.470 1.00 88.25 86 ARG A C 1
ATOM 687 O O . ARG A 1 86 ? 16.345 13.676 -9.495 1.00 88.25 86 ARG A O 1
ATOM 694 N N . GLY A 1 87 ? 15.351 12.185 -8.144 1.00 83.06 87 GLY A N 1
ATOM 695 C CA . GLY A 1 87 ? 15.702 11.007 -8.940 1.00 83.06 87 GLY A CA 1
ATOM 696 C C . GLY A 1 87 ? 15.174 11.074 -10.375 1.00 83.06 87 GLY A C 1
ATOM 697 O O . GLY A 1 87 ? 15.866 10.681 -11.307 1.00 83.06 87 GLY A O 1
ATOM 698 N N . LEU A 1 88 ? 13.976 11.629 -10.587 1.00 81.19 88 LEU A N 1
ATOM 699 C CA . LEU A 1 88 ? 13.450 11.877 -11.929 1.00 81.19 88 LEU A CA 1
ATOM 700 C C . LEU A 1 88 ? 14.228 12.974 -12.655 1.00 81.19 88 LEU A C 1
ATOM 702 O O . LEU A 1 88 ? 14.501 12.810 -13.835 1.00 81.19 88 LEU A O 1
ATOM 706 N N . LEU A 1 89 ? 14.581 14.074 -11.985 1.00 82.38 89 LEU A N 1
ATOM 707 C CA . LEU A 1 89 ? 15.379 15.148 -12.586 1.00 82.38 89 LEU A CA 1
ATOM 708 C C . LEU A 1 89 ? 16.803 14.695 -12.910 1.00 82.38 89 LEU A C 1
ATOM 710 O O . LEU A 1 89 ? 17.288 15.035 -13.984 1.00 82.38 89 LEU A O 1
ATOM 714 N N . ASP A 1 90 ? 17.429 13.903 -12.041 1.00 76.69 90 ASP A N 1
ATOM 715 C CA . ASP A 1 90 ? 18.723 13.282 -12.309 1.00 76.69 90 ASP A CA 1
ATOM 716 C C . ASP A 1 90 ? 18.595 12.343 -13.499 1.00 76.69 90 ASP A C 1
ATOM 718 O O . ASP A 1 90 ? 19.289 12.546 -14.487 1.00 76.69 90 ASP A O 1
ATOM 722 N N . ARG A 1 91 ? 17.633 11.412 -13.504 1.00 71.88 91 ARG A N 1
ATOM 723 C CA . ARG A 1 91 ? 17.388 10.556 -14.676 1.00 71.88 91 ARG A CA 1
ATOM 724 C C . ARG A 1 91 ? 17.206 11.365 -15.952 1.00 71.88 91 ARG A C 1
ATOM 726 O O . ARG A 1 91 ? 17.789 11.006 -16.960 1.00 71.88 91 ARG A O 1
ATOM 733 N N . LEU A 1 92 ? 16.469 12.472 -15.902 1.00 71.00 92 LEU A N 1
ATOM 734 C CA . LEU A 1 92 ? 16.224 13.330 -17.061 1.00 71.00 92 LEU A CA 1
ATOM 735 C C . LEU A 1 92 ? 17.492 14.073 -17.515 1.00 71.00 92 LEU A C 1
ATOM 737 O O . LEU A 1 92 ? 17.726 14.216 -18.714 1.00 71.00 92 LEU A O 1
ATOM 741 N N . ALA A 1 93 ? 18.323 14.516 -16.570 1.00 69.44 93 ALA A N 1
ATOM 742 C CA . ALA A 1 93 ? 19.632 15.108 -16.831 1.00 69.44 93 ALA A CA 1
ATOM 743 C C . ALA A 1 93 ? 20.630 14.087 -17.398 1.00 69.44 93 ALA A C 1
ATOM 745 O O . ALA A 1 93 ? 21.465 14.463 -18.212 1.00 69.44 93 ALA A O 1
ATOM 746 N N . HIS A 1 94 ? 20.510 12.811 -17.027 1.00 58.41 94 HIS A N 1
ATOM 747 C CA . HIS A 1 94 ? 21.362 11.729 -17.522 1.00 58.41 94 HIS A CA 1
ATOM 748 C C . HIS A 1 94 ? 20.866 11.177 -18.870 1.00 58.41 94 HIS A C 1
ATOM 750 O O . HIS A 1 94 ? 21.677 10.939 -19.757 1.00 58.41 94 HIS A O 1
ATOM 756 N N . THR A 1 95 ? 19.551 11.075 -19.103 1.00 59.97 95 THR A N 1
ATOM 757 C CA . THR A 1 95 ? 18.981 10.698 -20.413 1.00 59.97 95 THR A CA 1
ATOM 758 C C . THR A 1 95 ? 19.149 11.788 -21.470 1.00 59.97 95 THR A C 1
ATOM 760 O O . THR A 1 95 ? 19.184 11.482 -22.656 1.00 59.97 95 THR A O 1
ATOM 763 N N . ASN A 1 96 ? 19.247 13.056 -21.049 1.00 50.25 96 ASN A N 1
ATOM 764 C CA . ASN A 1 96 ? 19.593 14.187 -21.920 1.00 50.25 96 ASN A CA 1
ATOM 765 C C . ASN A 1 96 ? 21.066 14.603 -21.793 1.00 50.25 96 ASN A C 1
ATOM 767 O O . ASN A 1 96 ? 21.468 15.612 -22.380 1.00 50.25 96 ASN A O 1
ATOM 771 N N . GLY A 1 97 ? 21.861 13.867 -21.013 1.00 41.47 97 GLY A N 1
ATOM 772 C CA . GLY A 1 97 ? 23.302 14.053 -20.968 1.00 41.47 97 GLY A CA 1
ATOM 773 C C . GLY A 1 97 ? 23.873 13.790 -22.361 1.00 41.47 97 GLY A C 1
ATOM 774 O O . GLY A 1 97 ? 23.307 12.982 -23.103 1.00 41.47 97 GLY A O 1
ATOM 775 N N . PRO A 1 98 ? 24.953 14.483 -22.769 1.00 44.97 98 PRO A N 1
ATOM 776 C CA . PRO A 1 98 ? 25.593 14.198 -24.043 1.00 44.97 98 PRO A CA 1
ATOM 777 C C . PRO A 1 98 ? 25.938 12.712 -24.043 1.00 44.97 98 PRO A C 1
ATOM 779 O O . PRO A 1 98 ? 26.673 12.263 -23.171 1.00 44.97 98 PRO A O 1
ATOM 782 N N . THR A 1 99 ? 25.350 11.959 -24.971 1.00 44.25 99 THR A N 1
ATOM 783 C CA . THR A 1 99 ? 25.621 10.539 -25.195 1.00 44.25 99 THR A CA 1
ATOM 784 C C . THR A 1 99 ? 27.132 10.318 -25.175 1.00 44.25 99 THR A C 1
ATOM 786 O O . THR A 1 99 ? 27.816 10.643 -26.147 1.00 44.25 99 THR A O 1
ATOM 789 N N . ALA A 1 100 ? 27.653 9.827 -24.048 1.00 45.62 100 ALA A N 1
ATOM 790 C CA . ALA A 1 100 ? 29.076 9.565 -23.849 1.00 45.62 100 ALA A CA 1
ATOM 791 C C . ALA A 1 100 ? 29.548 8.330 -24.637 1.00 45.62 100 ALA A C 1
ATOM 793 O O . ALA A 1 100 ? 30.745 8.088 -24.718 1.00 45.62 100 ALA A O 1
ATOM 794 N N . ASP A 1 101 ? 28.620 7.655 -25.322 1.00 42.41 101 ASP A N 1
ATOM 795 C CA . ASP A 1 101 ? 28.874 6.637 -26.343 1.00 42.41 101 ASP A CA 1
ATOM 796 C C . ASP A 1 101 ? 28.695 7.190 -27.764 1.00 42.41 101 ASP A C 1
ATOM 798 O O . ASP A 1 101 ? 28.273 6.499 -28.694 1.00 42.41 101 ASP A O 1
ATOM 802 N N . ALA A 1 102 ? 29.056 8.457 -27.983 1.00 43.81 102 ALA A N 1
ATOM 803 C CA . ALA A 1 102 ? 29.648 8.812 -29.265 1.00 43.81 102 ALA A CA 1
ATOM 804 C C . ALA A 1 102 ? 31.033 8.154 -29.313 1.00 43.81 102 ALA A C 1
ATOM 806 O O . ALA A 1 102 ? 32.049 8.811 -29.081 1.00 43.81 102 ALA A O 1
ATOM 807 N N . ASP A 1 103 ? 31.027 6.838 -29.558 1.00 40.34 103 ASP A N 1
ATOM 808 C CA . ASP A 1 103 ? 32.150 6.018 -29.988 1.00 40.34 103 ASP A CA 1
ATOM 809 C C . ASP A 1 103 ? 33.180 6.892 -30.680 1.00 40.34 103 ASP A C 1
ATOM 811 O O . ASP A 1 103 ? 32.951 7.329 -31.808 1.00 40.34 103 ASP A O 1
ATOM 815 N N . ARG A 1 104 ? 34.269 7.183 -29.959 1.00 44.75 104 ARG A N 1
ATOM 816 C CA . ARG A 1 104 ? 35.599 7.504 -30.474 1.00 44.75 104 ARG A CA 1
ATOM 817 C C . ARG A 1 104 ? 35.556 8.042 -31.904 1.00 44.75 104 ARG A C 1
ATOM 819 O O . ARG A 1 104 ? 36.090 7.409 -32.814 1.00 44.75 104 ARG A O 1
ATOM 826 N N . ALA A 1 105 ? 34.890 9.180 -32.111 1.00 43.09 105 ALA A N 1
ATOM 827 C CA . ALA A 1 105 ? 34.805 9.753 -33.439 1.00 43.09 105 ALA A CA 1
ATOM 828 C C . ALA A 1 105 ? 36.255 10.049 -33.841 1.00 43.09 105 ALA A C 1
ATOM 830 O O . ALA A 1 105 ? 36.922 10.813 -33.129 1.00 43.09 105 ALA A O 1
ATOM 831 N N . PRO A 1 106 ? 36.800 9.424 -34.906 1.00 48.81 106 PRO A N 1
ATOM 832 C CA . PRO A 1 106 ? 38.078 9.870 -35.426 1.00 48.81 106 PRO A CA 1
ATOM 833 C C . PRO A 1 106 ? 37.902 11.361 -35.684 1.00 48.81 106 PRO A C 1
ATOM 835 O O . PRO A 1 106 ? 36.874 11.758 -36.240 1.00 48.81 106 PRO A O 1
ATOM 838 N N . SER A 1 107 ? 38.841 12.161 -35.166 1.00 48.34 107 SER A N 1
ATOM 839 C CA . SER A 1 107 ? 38.847 13.626 -35.229 1.00 48.34 107 SER A CA 1
ATOM 840 C C . SER A 1 107 ? 38.126 14.110 -36.479 1.00 48.34 107 SER A C 1
ATOM 842 O O . SER A 1 107 ? 38.464 13.578 -37.539 1.00 48.34 107 SER A O 1
ATOM 844 N N . PRO A 1 108 ? 37.154 15.045 -36.382 1.00 49.41 108 PRO A N 1
ATOM 845 C CA . PRO A 1 108 ? 36.264 15.384 -37.483 1.00 49.41 108 PRO A CA 1
ATOM 846 C C . PRO A 1 108 ? 37.108 15.651 -38.718 1.00 49.41 108 PRO A C 1
ATOM 848 O O . PRO A 1 108 ? 37.777 16.676 -38.849 1.00 49.41 108 PRO A O 1
ATOM 851 N N . SER A 1 109 ? 37.137 14.653 -39.595 1.00 56.44 109 SER A N 1
ATOM 852 C CA . SER A 1 109 ? 37.726 14.786 -40.902 1.00 56.44 109 SER A CA 1
ATOM 853 C C . SER A 1 109 ? 36.925 15.910 -41.531 1.00 56.44 109 SER A C 1
ATOM 855 O O . SER A 1 109 ? 35.711 15.784 -41.661 1.00 56.44 109 SER A O 1
ATOM 857 N N . ASN A 1 110 ? 37.571 17.016 -41.905 1.00 61.25 110 ASN A N 1
ATOM 858 C CA . ASN A 1 110 ? 36.951 18.145 -42.618 1.00 61.25 110 ASN A CA 1
ATOM 859 C C . ASN A 1 110 ? 36.355 17.741 -43.989 1.00 61.25 110 ASN A C 1
ATOM 861 O O . ASN A 1 110 ? 36.081 18.583 -44.844 1.00 61.25 110 ASN A O 1
ATOM 865 N N . ARG A 1 111 ? 36.190 16.443 -44.240 1.00 71.75 111 ARG A N 1
ATOM 866 C CA . ARG A 1 111 ? 35.553 15.873 -45.403 1.00 71.75 111 ARG A CA 1
ATOM 867 C C . ARG A 1 111 ? 34.045 15.886 -45.191 1.00 71.75 111 ARG A C 1
ATOM 869 O O . ARG A 1 111 ? 33.529 15.361 -44.211 1.00 71.75 111 ARG A O 1
ATOM 876 N N . LEU A 1 112 ? 33.347 16.460 -46.164 1.00 75.88 112 LEU A N 1
ATOM 877 C CA . LEU A 1 112 ? 31.899 16.344 -46.258 1.00 75.88 112 LEU A CA 1
ATOM 878 C C . LEU A 1 112 ? 31.510 14.853 -46.273 1.00 75.88 112 LEU A C 1
ATOM 880 O O . LEU A 1 112 ? 32.159 14.083 -46.993 1.00 75.88 112 LEU A O 1
ATOM 884 N N . PRO A 1 113 ? 30.487 14.444 -45.500 1.00 75.62 113 PRO A N 1
ATOM 885 C CA . PRO A 1 113 ? 30.070 13.052 -45.423 1.00 75.62 113 PRO A CA 1
ATOM 886 C C . PRO A 1 113 ? 29.736 12.525 -46.815 1.00 75.62 113 PRO A C 1
ATOM 888 O O . PRO A 1 113 ? 29.138 13.222 -47.644 1.00 75.62 113 PRO A O 1
ATOM 891 N N . THR A 1 114 ? 30.150 11.292 -47.089 1.00 80.56 114 THR A N 1
ATOM 892 C CA . THR A 1 114 ? 29.848 10.666 -48.378 1.00 80.56 114 THR A CA 1
ATOM 893 C C . THR A 1 114 ? 28.355 10.345 -48.469 1.00 80.56 114 THR A C 1
ATOM 895 O O . THR A 1 114 ? 27.679 10.126 -47.463 1.00 80.56 114 THR A O 1
ATOM 898 N N . THR A 1 115 ? 27.801 10.299 -49.683 1.00 81.31 115 THR A N 1
ATOM 899 C CA . THR A 1 115 ? 26.379 9.965 -49.895 1.00 81.31 115 THR A CA 1
ATOM 900 C C . THR A 1 115 ? 26.008 8.608 -49.295 1.00 81.31 115 THR A C 1
ATOM 902 O O . THR A 1 115 ? 24.900 8.436 -48.796 1.00 81.31 115 THR A O 1
ATOM 905 N N . THR A 1 116 ? 26.952 7.668 -49.274 1.00 80.62 116 THR A N 1
ATOM 906 C CA . THR A 1 116 ? 26.813 6.349 -48.649 1.00 80.62 116 THR A CA 1
ATOM 907 C C . THR A 1 116 ? 26.755 6.412 -47.126 1.00 80.62 116 THR A C 1
ATOM 909 O O . THR A 1 116 ? 25.955 5.699 -46.530 1.00 80.62 116 THR A O 1
ATOM 912 N N . GLU A 1 117 ? 27.544 7.280 -46.488 1.00 79.44 117 GLU A N 1
ATOM 913 C CA . GLU A 1 117 ? 27.488 7.497 -45.034 1.00 79.44 117 GLU A CA 1
ATOM 914 C C . GLU A 1 117 ? 26.163 8.141 -44.625 1.00 79.44 117 GLU A C 1
ATOM 916 O O . GLU A 1 117 ? 25.555 7.736 -43.636 1.00 79.44 117 GLU A O 1
ATOM 921 N N . LEU A 1 118 ? 25.678 9.098 -45.420 1.00 82.19 118 LEU A N 1
ATOM 922 C CA . LEU A 1 118 ? 24.394 9.751 -45.178 1.00 82.19 118 LEU A CA 1
ATOM 923 C C . LEU A 1 118 ? 23.220 8.784 -45.382 1.00 82.19 118 LEU A C 1
ATOM 925 O O . LEU A 1 118 ? 22.265 8.785 -44.610 1.00 82.19 118 LEU A O 1
ATOM 929 N N . GLN A 1 119 ? 23.305 7.911 -46.386 1.00 84.06 119 GLN A N 1
ATOM 930 C CA . GLN A 1 119 ? 22.308 6.866 -46.598 1.00 84.06 119 GLN A CA 1
ATOM 931 C C . GLN A 1 119 ? 22.347 5.809 -45.484 1.00 84.06 119 GLN A C 1
ATOM 933 O O . GLN A 1 119 ? 21.294 5.368 -45.025 1.00 84.06 119 GLN A O 1
ATOM 938 N N . ALA A 1 120 ? 23.535 5.422 -45.016 1.00 79.75 120 ALA A N 1
ATOM 939 C CA . ALA A 1 120 ? 23.691 4.480 -43.913 1.00 79.75 120 ALA A CA 1
ATOM 940 C C . ALA A 1 120 ? 23.153 5.052 -42.593 1.00 79.75 120 ALA A C 1
ATOM 942 O O . ALA A 1 120 ? 22.409 4.364 -41.894 1.00 79.75 120 ALA A O 1
ATOM 943 N N . SER A 1 121 ? 23.457 6.316 -42.277 1.00 79.81 121 SER A N 1
ATOM 944 C CA . SER A 1 121 ? 22.954 6.976 -41.067 1.00 79.81 121 SER A CA 1
ATOM 945 C C . SER A 1 121 ? 21.437 7.168 -41.111 1.00 79.81 121 SER A C 1
ATOM 947 O O . SER A 1 121 ? 20.754 6.899 -40.124 1.00 79.81 121 SER A O 1
ATOM 949 N N . HIS A 1 122 ? 20.891 7.530 -42.273 1.00 83.00 122 HIS A N 1
ATOM 950 C CA . HIS A 1 122 ? 19.452 7.630 -42.487 1.00 83.00 122 HIS A CA 1
ATOM 951 C C . HIS A 1 122 ? 18.752 6.275 -42.314 1.00 83.00 122 HIS A C 1
ATOM 953 O O . HIS A 1 122 ? 17.751 6.179 -41.607 1.00 83.00 122 HIS A O 1
ATOM 959 N N . ASN A 1 123 ? 19.298 5.205 -42.895 1.00 81.06 123 ASN A N 1
ATOM 960 C CA . ASN A 1 123 ? 18.737 3.862 -42.749 1.00 81.06 123 ASN A CA 1
ATOM 961 C C . ASN A 1 123 ? 18.832 3.353 -41.304 1.00 81.06 123 ASN A C 1
ATOM 963 O O . ASN A 1 123 ? 17.893 2.721 -40.826 1.00 81.06 123 ASN A O 1
ATOM 967 N N . ALA A 1 124 ? 19.917 3.661 -40.588 1.00 77.00 124 ALA A N 1
ATOM 968 C CA . ALA A 1 124 ? 20.053 3.343 -39.169 1.00 77.00 124 ALA A CA 1
ATOM 969 C C . ALA A 1 124 ? 19.039 4.116 -38.309 1.00 77.00 124 ALA A C 1
ATOM 971 O O . ALA A 1 124 ? 18.444 3.544 -37.397 1.00 77.00 124 ALA A O 1
ATOM 972 N N . ALA A 1 125 ? 18.790 5.391 -38.620 1.00 76.75 125 ALA A N 1
ATOM 973 C CA . ALA A 1 125 ? 17.775 6.192 -37.942 1.00 76.75 125 ALA A CA 1
ATOM 974 C C . ALA A 1 125 ? 16.362 5.643 -38.192 1.00 76.75 125 ALA A C 1
ATOM 976 O O . ALA A 1 125 ? 15.599 5.471 -37.244 1.00 76.75 125 ALA A O 1
ATOM 977 N N . ILE A 1 126 ? 16.036 5.284 -39.440 1.00 77.44 126 ILE A N 1
ATOM 978 C CA . ILE A 1 126 ? 14.768 4.618 -39.767 1.00 77.44 126 ILE A CA 1
ATOM 979 C C . ILE A 1 126 ? 14.650 3.293 -39.015 1.00 77.44 126 ILE A C 1
ATOM 981 O O . ILE A 1 126 ? 13.605 3.033 -38.426 1.00 77.44 126 ILE A O 1
ATOM 985 N N . ALA A 1 127 ? 15.699 2.469 -38.991 1.00 75.38 127 ALA A N 1
ATOM 986 C CA . ALA A 1 127 ? 15.685 1.192 -38.281 1.00 75.38 127 ALA A CA 1
ATOM 987 C C . ALA A 1 127 ? 15.422 1.375 -36.778 1.00 75.38 127 ALA A C 1
ATOM 989 O O . ALA A 1 127 ? 14.616 0.643 -36.214 1.00 75.38 127 ALA A O 1
ATOM 990 N N . ARG A 1 128 ? 16.020 2.395 -36.148 1.00 71.69 128 ARG A N 1
ATOM 991 C CA . ARG A 1 128 ? 15.742 2.750 -34.745 1.00 71.69 128 ARG A CA 1
ATOM 992 C C . ARG A 1 128 ? 14.303 3.225 -34.542 1.00 71.69 128 ARG A C 1
ATOM 994 O O . ARG A 1 128 ? 13.636 2.763 -33.630 1.00 71.69 128 ARG A O 1
ATOM 1001 N N . MET A 1 129 ? 13.795 4.095 -35.415 1.00 71.12 129 MET A N 1
ATOM 1002 C CA . MET A 1 129 ? 12.429 4.629 -35.302 1.00 71.12 129 MET A CA 1
ATOM 1003 C C . MET A 1 129 ? 11.332 3.600 -35.600 1.00 71.12 129 MET A C 1
ATOM 1005 O O . MET A 1 129 ? 10.203 3.755 -35.144 1.00 71.12 129 MET A O 1
ATOM 1009 N N . THR A 1 130 ? 11.639 2.592 -36.416 1.00 71.94 130 THR A N 1
ATOM 1010 C CA . THR A 1 130 ? 10.691 1.544 -36.826 1.00 71.94 130 THR A CA 1
ATOM 1011 C C . THR A 1 130 ? 10.813 0.268 -35.997 1.00 71.94 130 THR A C 1
ATOM 1013 O O . THR A 1 130 ? 9.989 -0.634 -36.161 1.00 71.94 130 THR A O 1
ATOM 1016 N N . ALA A 1 131 ? 11.798 0.188 -35.096 1.00 66.06 131 ALA A N 1
ATOM 1017 C CA . ALA A 1 131 ? 11.919 -0.923 -34.168 1.00 66.06 131 ALA A CA 1
ATOM 1018 C C . ALA A 1 131 ? 10.692 -0.962 -33.234 1.00 66.06 131 ALA A C 1
ATOM 1020 O O . ALA A 1 131 ? 10.249 0.080 -32.744 1.00 66.06 131 ALA A O 1
ATOM 1021 N N . PRO A 1 132 ? 10.097 -2.144 -32.994 1.00 63.75 132 PRO A N 1
ATOM 1022 C CA . PRO A 1 132 ? 8.960 -2.266 -32.094 1.00 63.75 132 PRO A CA 1
ATOM 1023 C C . PRO A 1 132 ? 9.359 -1.833 -30.678 1.00 63.75 132 PRO A C 1
ATOM 1025 O O . PRO A 1 132 ? 10.371 -2.289 -30.144 1.00 63.75 132 PRO A O 1
ATOM 1028 N N . PHE A 1 133 ? 8.543 -0.967 -30.066 1.00 55.22 133 PHE A N 1
ATOM 1029 C CA . PHE A 1 133 ? 8.722 -0.515 -28.684 1.00 55.22 133 PHE A CA 1
ATOM 1030 C C . PHE A 1 133 ? 8.930 -1.725 -27.762 1.00 55.22 133 PHE A C 1
ATOM 1032 O O . PHE A 1 133 ? 8.026 -2.544 -27.600 1.00 55.22 133 PHE A O 1
ATOM 1039 N N . GLY A 1 134 ? 10.132 -1.853 -27.193 1.00 55.34 134 GLY A N 1
ATOM 1040 C CA . GLY A 1 134 ? 10.492 -2.955 -26.298 1.00 55.34 134 GLY A CA 1
ATOM 1041 C C . GLY A 1 134 ? 11.767 -3.718 -26.659 1.00 55.34 134 GLY A C 1
ATOM 1042 O O . GLY A 1 134 ? 12.273 -4.419 -25.790 1.00 55.34 134 GLY A O 1
ATOM 1043 N N . SER A 1 135 ? 12.315 -3.574 -27.873 1.00 55.81 135 SER A N 1
ATOM 1044 C CA . SER A 1 135 ? 13.615 -4.174 -28.239 1.00 55.81 135 SER A CA 1
ATOM 1045 C C . SER A 1 135 ? 14.827 -3.351 -27.796 1.00 55.81 135 SER A C 1
ATOM 1047 O O . SER A 1 135 ? 15.959 -3.799 -27.951 1.00 55.81 135 SER A O 1
ATOM 1049 N N . GLU A 1 136 ? 14.603 -2.140 -27.284 1.00 60.16 136 GLU A N 1
ATOM 1050 C CA . GLU A 1 136 ? 15.665 -1.313 -26.720 1.00 60.16 136 GLU A CA 1
ATOM 1051 C C . GLU A 1 136 ? 16.140 -1.928 -25.400 1.00 60.16 136 GLU A C 1
ATOM 1053 O O . GLU A 1 136 ? 15.378 -2.104 -24.442 1.00 60.16 136 GLU A O 1
ATOM 1058 N N . THR A 1 137 ? 17.414 -2.306 -25.391 1.00 59.69 137 THR A N 1
ATOM 1059 C CA . THR A 1 137 ? 18.153 -2.698 -24.196 1.00 59.69 137 THR A CA 1
ATOM 1060 C C . THR A 1 137 ? 18.413 -1.450 -23.372 1.00 59.69 137 THR A C 1
ATOM 1062 O O . THR A 1 137 ? 18.972 -0.479 -23.883 1.00 59.69 137 THR A O 1
ATOM 1065 N N . ILE A 1 138 ? 17.999 -1.467 -22.110 1.00 61.19 138 ILE A N 1
ATOM 1066 C CA . ILE A 1 138 ? 18.262 -0.362 -21.192 1.00 61.19 138 ILE A CA 1
ATOM 1067 C C . ILE A 1 138 ? 19.743 -0.466 -20.802 1.00 61.19 138 ILE A C 1
ATOM 1069 O O . ILE A 1 138 ? 20.124 -1.502 -20.252 1.00 61.19 138 ILE A O 1
ATOM 1073 N N . PRO A 1 139 ? 20.592 0.536 -21.103 1.00 55.97 139 PRO A N 1
ATOM 1074 C CA . PRO A 1 139 ? 21.973 0.516 -20.640 1.00 55.97 139 PRO A CA 1
ATOM 1075 C C . PRO A 1 139 ? 21.972 0.519 -19.107 1.00 55.97 139 PRO A C 1
ATOM 1077 O O . PRO A 1 139 ? 21.345 1.375 -18.478 1.00 55.97 139 PRO A O 1
ATOM 1080 N N . HIS A 1 140 ? 22.609 -0.492 -18.521 1.00 54.91 140 HIS A N 1
ATOM 1081 C CA . HIS A 1 140 ? 22.793 -0.619 -17.080 1.00 54.91 140 HIS A CA 1
ATOM 1082 C C . HIS A 1 140 ? 24.088 0.116 -16.724 1.00 54.91 140 HIS A C 1
ATOM 1084 O O . HIS A 1 140 ? 25.140 -0.230 -17.254 1.00 54.91 140 HIS A O 1
ATOM 1090 N N . ASN A 1 141 ? 24.007 1.159 -15.896 1.00 50.41 141 ASN A N 1
ATOM 1091 C CA . ASN A 1 141 ? 25.199 1.797 -15.344 1.00 50.41 141 ASN A CA 1
ATOM 1092 C C . ASN A 1 141 ? 25.560 1.066 -14.049 1.00 50.41 141 ASN A C 1
ATOM 1094 O O . ASN A 1 141 ? 24.846 1.203 -13.058 1.00 50.41 141 ASN A O 1
ATOM 1098 N N . ASP A 1 142 ? 26.662 0.320 -14.074 1.00 48.41 142 ASP A N 1
ATOM 1099 C CA . ASP A 1 142 ? 27.242 -0.415 -12.939 1.00 48.41 142 ASP A CA 1
ATOM 1100 C C . ASP A 1 142 ? 27.974 0.505 -11.929 1.00 48.41 142 ASP A C 1
ATOM 1102 O O . ASP A 1 142 ? 28.892 0.064 -11.247 1.00 48.41 142 ASP A O 1
ATOM 1106 N N . ASP A 1 143 ? 27.608 1.787 -11.818 1.00 49.88 143 ASP A N 1
ATOM 1107 C CA . ASP A 1 143 ? 28.372 2.760 -11.012 1.00 49.88 143 ASP A CA 1
ATOM 1108 C C . ASP A 1 143 ? 27.860 2.942 -9.566 1.00 49.88 143 ASP A C 1
ATOM 1110 O O . ASP A 1 143 ? 28.443 3.717 -8.810 1.00 49.88 143 ASP A O 1
ATOM 1114 N N . ASP A 1 144 ? 26.814 2.221 -9.143 1.00 49.22 144 ASP A N 1
ATOM 1115 C CA . ASP A 1 144 ? 26.330 2.244 -7.752 1.00 49.22 144 ASP A CA 1
ATOM 1116 C C . ASP A 1 144 ? 26.731 0.952 -7.011 1.00 49.22 144 ASP A C 1
ATOM 1118 O O . ASP A 1 144 ? 25.954 0.009 -6.861 1.00 49.22 144 ASP A O 1
ATOM 1122 N N . ASP A 1 145 ? 27.969 0.942 -6.518 1.00 49.44 145 ASP A N 1
ATOM 1123 C CA . ASP A 1 145 ? 28.639 -0.134 -5.764 1.00 49.44 145 ASP A CA 1
ATOM 1124 C C . ASP A 1 145 ? 28.081 -0.397 -4.338 1.00 49.44 145 ASP A C 1
ATOM 1126 O O . ASP A 1 145 ? 28.744 -1.042 -3.527 1.00 49.44 145 ASP A O 1
ATOM 1130 N N . ASP A 1 146 ? 26.875 0.069 -3.987 1.00 49.19 146 ASP A N 1
ATOM 1131 C CA . ASP A 1 146 ? 26.442 0.128 -2.575 1.00 49.19 146 ASP A CA 1
ATOM 1132 C C . ASP A 1 146 ? 25.139 -0.603 -2.205 1.00 49.19 146 ASP A C 1
ATOM 1134 O O . ASP A 1 146 ? 24.725 -0.534 -1.046 1.00 49.19 146 ASP A O 1
ATOM 1138 N N . ASP A 1 147 ? 24.509 -1.382 -3.093 1.00 44.25 147 ASP A N 1
ATOM 1139 C CA . ASP A 1 147 ? 23.405 -2.253 -2.653 1.00 44.25 147 ASP A CA 1
ATOM 1140 C C . ASP A 1 147 ? 23.431 -3.639 -3.310 1.00 44.25 147 ASP A C 1
ATOM 1142 O O . ASP A 1 147 ? 23.076 -3.844 -4.470 1.00 44.25 147 ASP A O 1
ATOM 1146 N N . ALA A 1 148 ? 23.858 -4.623 -2.517 1.00 44.25 148 ALA A N 1
ATOM 1147 C CA . ALA A 1 148 ? 24.023 -6.031 -2.864 1.00 44.25 148 ALA A CA 1
ATOM 1148 C C . ALA A 1 148 ? 22.683 -6.779 -3.046 1.00 44.25 148 ALA A C 1
ATOM 1150 O O . ALA A 1 148 ? 22.464 -7.851 -2.474 1.00 44.25 148 ALA A O 1
ATOM 1151 N N . LEU A 1 149 ? 21.779 -6.243 -3.864 1.00 44.41 149 LEU A N 1
ATOM 1152 C CA . LEU A 1 149 ? 20.667 -6.995 -4.430 1.00 44.41 149 LEU A CA 1
ATOM 1153 C C . LEU A 1 149 ? 21.030 -7.356 -5.866 1.00 44.41 149 LEU A C 1
ATOM 1155 O O . LEU A 1 149 ? 20.884 -6.557 -6.782 1.00 44.41 149 LEU A O 1
ATOM 1159 N N . VAL A 1 150 ? 21.533 -8.584 -6.009 1.00 50.97 150 VAL A N 1
ATOM 1160 C CA . VAL A 1 150 ? 21.862 -9.296 -7.251 1.00 50.97 150 VAL A CA 1
ATOM 1161 C C . VAL A 1 150 ? 20.910 -8.900 -8.385 1.00 50.97 150 VAL A C 1
ATOM 1163 O O . VAL A 1 150 ? 19.798 -9.420 -8.476 1.00 50.97 150 VAL A O 1
ATOM 1166 N N . GLN A 1 151 ? 21.350 -7.990 -9.253 1.00 50.56 151 GLN A N 1
ATOM 1167 C CA . GLN A 1 151 ? 20.676 -7.707 -10.515 1.00 50.56 151 GLN A CA 1
ATOM 1168 C C . GLN A 1 151 ? 21.339 -8.510 -11.645 1.00 50.56 151 GLN A C 1
ATOM 1170 O O . GLN A 1 151 ? 22.548 -8.763 -11.605 1.00 50.56 151 GLN A O 1
ATOM 1175 N N . PRO A 1 152 ? 20.546 -9.013 -12.607 1.00 49.09 152 PRO A N 1
ATOM 1176 C CA . PRO A 1 152 ? 21.040 -9.899 -13.652 1.00 49.09 152 PRO A CA 1
ATOM 1177 C C . PRO A 1 152 ? 22.023 -9.165 -14.573 1.00 49.09 152 PRO A C 1
ATOM 1179 O O . PRO A 1 152 ? 21.713 -8.111 -15.110 1.00 49.09 152 PRO A O 1
ATOM 1182 N N . LYS A 1 153 ? 23.193 -9.781 -14.785 1.00 54.38 153 LYS A N 1
ATOM 1183 C CA . LYS A 1 153 ? 24.301 -9.314 -15.644 1.00 54.38 153 LYS A CA 1
ATOM 1184 C C . LYS A 1 153 ? 23.963 -9.180 -17.135 1.00 54.38 153 LYS A C 1
ATOM 1186 O O . LYS A 1 153 ? 24.795 -8.702 -17.902 1.00 54.38 153 LYS A O 1
ATOM 1191 N N . ASP A 1 154 ? 22.789 -9.635 -17.554 1.00 61.88 154 ASP A N 1
ATOM 1192 C CA . ASP A 1 154 ? 22.399 -9.660 -18.959 1.00 61.88 154 ASP A CA 1
ATOM 1193 C C . ASP A 1 154 ? 21.576 -8.412 -19.311 1.00 61.88 154 ASP A C 1
ATOM 1195 O O . ASP A 1 154 ? 20.744 -7.986 -18.507 1.00 61.88 154 ASP A O 1
ATOM 1199 N N . PRO A 1 155 ? 21.753 -7.826 -20.511 1.00 60.56 155 PRO A N 1
ATOM 1200 C CA . PRO A 1 155 ? 21.006 -6.643 -20.924 1.00 60.56 155 PRO A CA 1
ATOM 1201 C C . PRO A 1 155 ? 19.504 -6.944 -20.949 1.00 60.56 155 PRO A C 1
ATOM 1203 O O . PRO A 1 155 ? 18.998 -7.654 -21.822 1.00 60.56 155 PRO A O 1
ATOM 1206 N N . VAL A 1 156 ? 18.777 -6.386 -19.980 1.00 66.69 156 VAL A N 1
ATOM 1207 C CA . VAL A 1 156 ? 17.327 -6.546 -19.872 1.00 66.69 156 VAL A CA 1
ATOM 1208 C C . VAL A 1 156 ? 16.657 -5.607 -20.871 1.00 66.69 156 VAL A C 1
ATOM 1210 O O . VAL A 1 156 ? 16.887 -4.395 -20.902 1.00 66.69 156 VAL A O 1
ATOM 1213 N N . THR A 1 157 ? 15.813 -6.176 -21.727 1.00 74.62 157 THR A N 1
ATOM 1214 C CA . THR A 1 157 ? 14.978 -5.383 -22.633 1.00 74.62 157 THR A CA 1
ATOM 1215 C C . THR A 1 157 ? 13.899 -4.647 -21.842 1.00 74.62 157 THR A C 1
ATOM 1217 O O . THR A 1 157 ? 13.381 -5.168 -20.851 1.00 74.62 157 THR A O 1
ATOM 1220 N N . LEU A 1 158 ? 13.493 -3.459 -22.300 1.00 71.94 158 LEU A N 1
ATOM 1221 C CA . LEU A 1 158 ? 12.373 -2.734 -21.686 1.00 71.94 158 LEU A CA 1
ATOM 1222 C C . LEU A 1 158 ? 11.112 -3.610 -21.579 1.00 71.94 158 LEU A C 1
ATOM 1224 O O . LEU A 1 158 ? 10.402 -3.551 -20.578 1.00 71.94 158 LEU A O 1
ATOM 1228 N N . ALA A 1 159 ? 10.859 -4.463 -22.577 1.00 71.19 159 ALA A N 1
ATOM 1229 C CA . ALA A 1 159 ? 9.735 -5.394 -22.560 1.00 71.19 159 ALA A CA 1
ATOM 1230 C C . ALA A 1 159 ? 9.809 -6.405 -21.401 1.00 71.19 159 ALA A C 1
ATOM 1232 O O . ALA A 1 159 ? 8.796 -6.645 -20.745 1.00 71.19 159 ALA A O 1
ATOM 1233 N N . ALA A 1 160 ? 10.992 -6.965 -21.128 1.00 74.38 160 ALA A N 1
ATOM 1234 C CA . ALA A 1 160 ? 11.198 -7.874 -20.001 1.00 74.38 160 ALA A CA 1
ATOM 1235 C C . ALA A 1 160 ? 10.998 -7.151 -18.660 1.00 74.38 160 ALA A C 1
ATOM 1237 O O . ALA A 1 160 ? 10.231 -7.619 -17.825 1.00 74.38 160 ALA A O 1
ATOM 1238 N N . SER A 1 161 ? 11.562 -5.947 -18.511 1.00 76.44 161 SER A N 1
ATOM 1239 C CA . SER A 1 161 ? 11.362 -5.132 -17.305 1.00 76.44 161 SER A CA 1
ATOM 1240 C C . SER A 1 161 ? 9.883 -4.798 -17.069 1.00 76.44 161 SER A C 1
ATOM 1242 O O . SER A 1 161 ? 9.379 -4.943 -15.956 1.00 76.44 161 SER A O 1
ATOM 1244 N N . MET A 1 162 ? 9.144 -4.404 -18.111 1.00 78.19 162 MET A N 1
ATOM 1245 C CA . MET A 1 162 ? 7.706 -4.137 -17.992 1.00 78.19 162 MET A CA 1
ATOM 1246 C C . MET A 1 162 ? 6.898 -5.393 -17.642 1.00 78.19 162 MET A C 1
ATOM 1248 O O . MET A 1 162 ? 5.909 -5.288 -16.914 1.00 78.19 162 MET A O 1
ATOM 1252 N N . ALA A 1 163 ? 7.300 -6.568 -18.135 1.00 79.94 163 ALA A N 1
ATOM 1253 C CA . ALA A 1 163 ? 6.670 -7.835 -17.777 1.00 79.94 163 ALA A CA 1
ATOM 1254 C C . ALA A 1 163 ? 6.908 -8.190 -16.300 1.00 79.94 163 ALA A C 1
ATOM 1256 O O . ALA A 1 163 ? 5.961 -8.571 -15.609 1.00 79.94 163 ALA A O 1
ATOM 1257 N N . ASP A 1 164 ? 8.126 -7.980 -15.799 1.00 77.00 164 ASP A N 1
ATOM 1258 C CA . ASP A 1 164 ? 8.462 -8.182 -14.388 1.00 77.00 164 ASP A CA 1
ATOM 1259 C C . ASP A 1 164 ? 7.672 -7.223 -13.489 1.00 77.00 164 ASP A C 1
ATOM 1261 O O . ASP A 1 164 ? 7.051 -7.650 -12.513 1.00 77.00 164 ASP A O 1
ATOM 1265 N N . TYR A 1 165 ? 7.584 -5.940 -13.859 1.00 77.81 165 TYR A N 1
ATOM 1266 C CA . TYR A 1 165 ? 6.735 -4.978 -13.152 1.00 77.81 165 TYR A CA 1
ATOM 1267 C C . TYR A 1 165 ? 5.262 -5.395 -13.151 1.00 77.81 165 TYR A C 1
ATOM 1269 O O . TYR A 1 165 ? 4.604 -5.306 -12.114 1.00 77.81 165 TYR A O 1
ATOM 1277 N N . ALA A 1 166 ? 4.731 -5.882 -14.275 1.00 84.88 166 ALA A N 1
ATOM 1278 C CA . ALA A 1 166 ? 3.355 -6.369 -14.335 1.00 84.88 166 ALA A CA 1
ATOM 1279 C C . ALA A 1 166 ? 3.130 -7.574 -13.403 1.00 84.88 166 ALA A C 1
ATOM 1281 O O . ALA A 1 166 ? 2.080 -7.665 -12.762 1.00 84.88 166 ALA A O 1
ATOM 1282 N N . ALA A 1 167 ? 4.116 -8.468 -13.279 1.00 86.25 167 ALA A N 1
ATOM 1283 C CA . ALA A 1 167 ? 4.061 -9.588 -12.344 1.00 86.25 167 ALA A CA 1
ATOM 1284 C C . ALA A 1 167 ? 4.065 -9.116 -10.878 1.00 86.25 167 ALA A C 1
ATOM 1286 O O . ALA A 1 167 ? 3.272 -9.615 -10.074 1.00 86.25 167 ALA A O 1
ATOM 1287 N N . VAL A 1 168 ? 4.894 -8.121 -10.541 1.00 85.31 168 VAL A N 1
ATOM 1288 C CA . VAL A 1 168 ? 4.917 -7.501 -9.205 1.00 85.31 168 VAL A CA 1
ATOM 1289 C C . VAL A 1 168 ? 3.571 -6.852 -8.884 1.00 85.31 168 VAL A C 1
ATOM 1291 O O . VAL A 1 168 ? 3.001 -7.131 -7.829 1.00 85.31 168 VAL A O 1
ATOM 1294 N N . VAL A 1 169 ? 3.008 -6.069 -9.809 1.00 87.06 169 VAL A N 1
ATOM 1295 C CA . VAL A 1 169 ? 1.690 -5.434 -9.630 1.00 87.06 169 VAL A CA 1
ATOM 1296 C C . VAL A 1 169 ? 0.604 -6.485 -9.395 1.00 87.06 169 VAL A C 1
ATOM 1298 O O . VAL A 1 169 ? -0.162 -6.371 -8.440 1.00 87.06 169 VAL A O 1
ATOM 1301 N N . ALA A 1 170 ? 0.565 -7.554 -10.195 1.00 90.00 170 ALA A N 1
ATOM 1302 C CA . ALA A 1 170 ? -0.414 -8.627 -10.018 1.00 90.00 170 ALA A CA 1
ATOM 1303 C C . ALA A 1 170 ? -0.280 -9.331 -8.653 1.00 90.00 170 ALA A C 1
ATOM 1305 O O . ALA A 1 170 ? -1.280 -9.700 -8.026 1.00 90.00 170 ALA A O 1
ATOM 1306 N N . HIS A 1 171 ? 0.952 -9.513 -8.172 1.00 89.81 171 HIS A N 1
ATOM 1307 C CA . HIS A 1 171 ? 1.214 -10.068 -6.848 1.00 89.81 171 HIS A CA 1
ATOM 1308 C C . HIS A 1 171 ? 0.735 -9.129 -5.726 1.00 89.81 171 HIS A C 1
ATOM 1310 O O . HIS A 1 171 ? 0.077 -9.577 -4.781 1.00 89.81 171 HIS A O 1
ATOM 1316 N N . GLU A 1 172 ? 1.008 -7.829 -5.831 1.00 87.62 172 GLU A N 1
ATOM 1317 C CA . GLU A 1 172 ? 0.558 -6.833 -4.854 1.00 87.62 172 GLU A CA 1
ATOM 1318 C C . GLU A 1 172 ? -0.967 -6.686 -4.826 1.00 87.62 172 GLU A C 1
ATOM 1320 O O . GLU A 1 172 ? -1.560 -6.650 -3.747 1.00 87.62 172 GLU A O 1
ATOM 1325 N N . GLU A 1 173 ? -1.631 -6.701 -5.983 1.00 89.19 173 GLU A N 1
ATOM 1326 C CA . GLU A 1 173 ? -3.095 -6.702 -6.065 1.00 89.19 173 GLU A CA 1
ATOM 1327 C C . GLU A 1 173 ? -3.707 -7.923 -5.370 1.00 89.19 173 GLU A C 1
ATOM 1329 O O . GLU A 1 173 ? -4.719 -7.810 -4.668 1.00 89.19 173 GLU A O 1
ATOM 1334 N N . LYS A 1 174 ? -3.085 -9.100 -5.521 1.00 93.81 174 LYS A N 1
ATOM 1335 C CA . LYS A 1 174 ? -3.508 -10.312 -4.811 1.00 93.81 174 LYS A CA 1
ATOM 1336 C C . LYS A 1 174 ? -3.361 -10.145 -3.298 1.00 93.81 174 LYS A C 1
ATOM 1338 O O . LYS A 1 174 ? -4.271 -10.526 -2.561 1.00 93.81 174 LYS A O 1
ATOM 1343 N N . LYS A 1 175 ? -2.257 -9.549 -2.838 1.00 94.12 175 LYS A N 1
ATOM 1344 C CA . LYS A 1 175 ? -2.023 -9.269 -1.414 1.00 94.12 175 LYS A CA 1
ATOM 1345 C C . LYS A 1 175 ? -3.043 -8.272 -0.855 1.00 94.12 175 LYS A C 1
ATOM 1347 O O . LYS A 1 175 ? -3.580 -8.506 0.223 1.00 94.12 175 LYS A O 1
ATOM 1352 N N . LEU A 1 176 ? -3.362 -7.207 -1.593 1.00 87.81 176 LEU A N 1
ATOM 1353 C CA . LEU A 1 176 ? -4.399 -6.242 -1.208 1.00 87.81 176 LEU A CA 1
ATOM 1354 C C . LEU A 1 176 ? -5.781 -6.890 -1.101 1.00 87.81 176 LEU A C 1
ATOM 1356 O O . LEU A 1 176 ? -6.540 -6.560 -0.193 1.00 87.81 176 LEU A O 1
ATOM 1360 N N . ARG A 1 177 ? -6.105 -7.829 -1.998 1.00 92.44 177 ARG A N 1
ATOM 1361 C CA . ARG A 1 177 ? -7.365 -8.577 -1.926 1.00 92.44 177 ARG A CA 1
ATOM 1362 C C . ARG A 1 177 ? -7.433 -9.453 -0.674 1.00 92.44 177 ARG A C 1
ATOM 1364 O O . ARG A 1 177 ? -8.438 -9.390 0.022 1.00 92.44 177 ARG A O 1
ATOM 1371 N N . ALA A 1 178 ? -6.362 -10.186 -0.364 1.00 92.44 178 ALA A N 1
ATOM 1372 C CA . ALA A 1 178 ? -6.282 -11.007 0.846 1.00 92.44 178 ALA A CA 1
ATOM 1373 C C . ALA A 1 178 ? -6.429 -10.160 2.124 1.00 92.44 178 ALA A C 1
ATOM 1375 O O . ALA A 1 178 ? -7.262 -10.463 2.970 1.00 92.44 178 ALA A O 1
ATOM 1376 N N . LEU A 1 179 ? -5.717 -9.031 2.211 1.00 93.81 179 LEU A N 1
ATOM 1377 C CA . LEU A 1 179 ? -5.871 -8.069 3.311 1.00 93.81 179 LEU A CA 1
ATOM 1378 C C . LEU A 1 179 ? -7.299 -7.509 3.409 1.00 93.81 179 LEU A C 1
ATOM 1380 O O . LEU A 1 179 ? -7.804 -7.276 4.504 1.00 93.81 179 LEU A O 1
ATOM 1384 N N . GLY A 1 180 ? -7.965 -7.288 2.273 1.00 90.44 180 GLY A N 1
ATOM 1385 C CA . GLY A 1 180 ? -9.367 -6.873 2.240 1.00 90.44 180 GLY A CA 1
ATOM 1386 C C . GLY A 1 180 ? -10.323 -7.934 2.796 1.00 90.44 180 GLY A C 1
ATOM 1387 O O . GLY A 1 180 ? -11.287 -7.582 3.476 1.00 90.44 180 GLY A O 1
ATOM 1388 N N . GLU A 1 181 ? -10.052 -9.214 2.537 1.00 94.69 181 GLU A N 1
ATOM 1389 C CA . GLU A 1 181 ? -10.807 -10.351 3.082 1.00 94.69 181 GLU A CA 1
ATOM 1390 C C . GLU A 1 181 ? -10.572 -10.507 4.592 1.00 94.69 181 GLU A C 1
ATOM 1392 O O . GLU A 1 181 ? -11.542 -10.594 5.347 1.00 94.69 181 GLU A O 1
ATOM 1397 N N . GLU A 1 182 ? -9.316 -10.432 5.045 1.00 94.62 182 GLU A N 1
ATOM 1398 C CA . GLU A 1 182 ? -8.953 -10.433 6.471 1.00 94.62 182 GLU A CA 1
ATOM 1399 C C . GLU A 1 182 ? -9.622 -9.271 7.220 1.00 94.62 182 GLU A C 1
ATOM 1401 O O . GLU A 1 182 ? -10.234 -9.463 8.270 1.00 94.62 182 GLU A O 1
ATOM 1406 N N . TRP A 1 183 ? -9.593 -8.061 6.653 1.00 90.75 183 TRP A N 1
ATOM 1407 C CA . TRP A 1 183 ? -10.268 -6.903 7.239 1.00 90.75 183 TRP A CA 1
ATOM 1408 C C . TRP A 1 183 ? -11.787 -7.094 7.327 1.00 90.75 183 TRP A C 1
ATOM 1410 O O . TRP A 1 183 ? -12.404 -6.743 8.337 1.00 90.75 183 TRP A O 1
ATOM 1420 N N . ALA A 1 184 ? -12.408 -7.661 6.289 1.00 89.06 184 ALA A N 1
ATOM 1421 C CA . ALA A 1 184 ? -13.835 -7.966 6.305 1.00 89.06 184 ALA A CA 1
ATOM 1422 C C . ALA A 1 184 ? -14.184 -9.000 7.388 1.00 89.06 184 ALA A C 1
ATOM 1424 O O . ALA A 1 184 ? -15.220 -8.861 8.043 1.00 89.06 184 ALA A O 1
ATOM 1425 N N . GLN A 1 185 ? -13.313 -9.989 7.608 1.00 94.25 185 GLN A N 1
ATOM 1426 C CA . GLN A 1 185 ? -13.454 -10.966 8.683 1.00 94.25 185 GLN A CA 1
ATOM 1427 C C . GLN A 1 185 ? -13.354 -10.304 10.063 1.00 94.25 185 GLN A C 1
ATOM 1429 O O . GLN A 1 185 ? -14.275 -10.455 10.863 1.00 94.25 185 GLN A O 1
ATOM 1434 N N . VAL A 1 186 ? -12.317 -9.500 10.319 1.00 92.75 186 VAL A N 1
ATOM 1435 C CA . VAL A 1 186 ? -12.157 -8.770 11.592 1.00 92.75 186 VAL A CA 1
ATOM 1436 C C . VAL A 1 186 ? -13.366 -7.873 11.870 1.00 92.75 186 VAL A C 1
ATOM 1438 O O . VAL A 1 186 ? -13.881 -7.825 12.986 1.00 92.75 186 VAL A O 1
ATOM 1441 N N . MET A 1 187 ? -13.883 -7.190 10.847 1.00 86.62 187 MET A N 1
ATOM 1442 C CA . MET A 1 187 ? -15.093 -6.374 10.979 1.00 86.62 187 MET A CA 1
ATOM 1443 C C . MET A 1 187 ? -16.344 -7.207 11.284 1.00 86.62 187 MET A C 1
ATOM 1445 O O . MET A 1 187 ? -17.219 -6.741 12.018 1.00 86.62 187 MET A O 1
ATOM 1449 N N . ALA A 1 188 ? -16.451 -8.420 10.736 1.00 87.06 188 ALA A N 1
ATOM 1450 C CA . ALA A 1 188 ? -17.535 -9.343 11.057 1.00 87.06 188 ALA A CA 1
ATOM 1451 C C . ALA A 1 188 ? -17.430 -9.848 12.504 1.00 87.06 188 ALA A C 1
ATOM 1453 O O . ALA A 1 188 ? -18.436 -9.846 13.209 1.00 87.06 188 ALA A O 1
ATOM 1454 N N . GLU A 1 189 ? -16.231 -10.198 12.968 1.00 92.81 189 GLU A N 1
ATOM 1455 C CA . GLU A 1 189 ? -15.969 -10.598 14.355 1.00 92.81 189 GLU A CA 1
ATOM 1456 C C . GLU A 1 189 ? -16.300 -9.464 15.331 1.00 92.81 189 GLU A C 1
ATOM 1458 O O . GLU A 1 189 ? -17.115 -9.653 16.232 1.00 92.81 189 GLU A O 1
ATOM 1463 N N . LEU A 1 190 ? -15.788 -8.251 15.093 1.00 82.69 190 LEU A N 1
ATOM 1464 C CA . LEU A 1 190 ? -16.125 -7.058 15.883 1.00 82.69 190 LEU A CA 1
ATOM 1465 C C . LEU A 1 190 ? -17.628 -6.783 15.911 1.00 82.69 190 LEU A C 1
ATOM 1467 O O . LEU A 1 190 ? -18.164 -6.342 16.928 1.00 82.69 190 LEU A O 1
ATOM 1471 N N . ARG A 1 191 ? -18.321 -7.035 14.798 1.00 83.81 191 ARG A N 1
ATOM 1472 C CA . ARG A 1 191 ? -19.774 -6.909 14.741 1.00 83.81 191 ARG A CA 1
ATOM 1473 C C . ARG A 1 191 ? -20.468 -7.972 15.587 1.00 83.81 191 ARG A C 1
ATOM 1475 O O . ARG A 1 191 ? -21.406 -7.610 16.283 1.00 83.81 191 ARG A O 1
ATOM 1482 N N . MET A 1 192 ? -20.030 -9.230 15.552 1.00 87.62 192 MET A N 1
ATOM 1483 C CA . MET A 1 192 ? -20.590 -10.287 16.405 1.00 87.62 192 MET A CA 1
ATOM 1484 C C . MET A 1 192 ? -20.381 -9.967 17.888 1.00 87.62 192 MET A C 1
ATOM 1486 O O . MET A 1 192 ? -21.351 -9.936 18.637 1.00 87.62 192 MET A O 1
ATOM 1490 N N . PHE A 1 193 ? -19.157 -9.605 18.285 1.00 86.69 193 PHE A N 1
ATOM 1491 C CA . PHE A 1 193 ? -18.864 -9.172 19.655 1.00 86.69 193 PHE A CA 1
ATOM 1492 C C . PHE A 1 193 ? -19.701 -7.958 20.067 1.00 86.69 193 PHE A C 1
ATOM 1494 O O . PHE A 1 193 ? -20.246 -7.904 21.168 1.00 86.69 193 PHE A O 1
ATOM 1501 N N . GLY A 1 194 ? -19.837 -6.979 19.173 1.00 78.38 194 GLY A N 1
ATOM 1502 C CA . GLY A 1 194 ? -20.688 -5.824 19.409 1.00 78.38 194 GLY A CA 1
ATOM 1503 C C . GLY A 1 194 ? -22.159 -6.210 19.570 1.00 78.38 194 GLY A C 1
ATOM 1504 O O . GLY A 1 194 ? -22.832 -5.658 20.439 1.00 78.38 194 GLY A O 1
ATOM 1505 N N . ASP A 1 195 ? -22.666 -7.122 18.737 1.00 84.94 195 ASP A N 1
ATOM 1506 C CA . ASP A 1 195 ? -24.055 -7.584 18.762 1.00 84.94 195 ASP A CA 1
ATOM 1507 C C . ASP A 1 195 ? -24.369 -8.310 20.082 1.00 84.94 195 ASP A C 1
ATOM 1509 O O . ASP A 1 195 ? -25.467 -8.120 20.612 1.00 84.94 195 ASP A O 1
ATOM 1513 N N . ASP A 1 196 ? -23.409 -9.065 20.625 1.00 82.56 196 ASP A N 1
ATOM 1514 C CA . ASP A 1 196 ? -23.525 -9.772 21.908 1.00 82.56 196 ASP A CA 1
ATOM 1515 C C . ASP A 1 196 ? -23.491 -8.817 23.113 1.00 82.56 196 ASP A C 1
ATOM 1517 O O . ASP A 1 196 ? -24.241 -9.004 24.070 1.00 82.56 196 ASP A O 1
ATOM 1521 N N . ILE A 1 197 ? -22.663 -7.767 23.061 1.00 84.25 197 ILE A N 1
ATOM 1522 C CA . ILE A 1 197 ? -22.511 -6.803 24.163 1.00 84.25 197 ILE A CA 1
ATOM 1523 C C . ILE A 1 197 ? -23.612 -5.735 24.142 1.00 84.25 197 ILE A C 1
ATOM 1525 O O . ILE A 1 197 ? -24.260 -5.472 25.152 1.00 84.25 197 ILE A O 1
ATOM 1529 N N . PHE A 1 198 ? -23.803 -5.071 23.003 1.00 82.81 198 PHE A N 1
ATOM 1530 C CA . PHE A 1 198 ? -24.640 -3.871 22.887 1.00 82.81 198 PHE A CA 1
ATOM 1531 C C . PHE A 1 198 ? -26.004 -4.144 22.251 1.00 82.81 198 PHE A C 1
ATOM 1533 O O . PHE A 1 198 ? -26.875 -3.274 22.273 1.00 82.81 198 PHE A O 1
ATOM 1540 N N . GLY A 1 199 ? -26.199 -5.315 21.647 1.00 85.12 199 GLY A N 1
ATOM 1541 C CA . GLY A 1 199 ? -27.387 -5.631 20.867 1.00 85.12 199 GLY A CA 1
ATOM 1542 C C . GLY A 1 199 ? -27.304 -5.163 19.407 1.00 85.12 199 GLY A C 1
ATOM 1543 O O . GLY A 1 199 ? -26.817 -4.077 19.072 1.00 85.12 199 GLY A O 1
ATOM 1544 N N . LYS A 1 200 ? -27.882 -5.986 18.521 1.00 83.06 200 LYS A N 1
ATOM 1545 C CA . LYS A 1 200 ? -27.832 -5.864 17.048 1.00 83.06 200 LYS A CA 1
ATOM 1546 C C . LYS A 1 200 ? -28.240 -4.499 16.487 1.00 83.06 200 LYS A C 1
ATOM 1548 O O . LYS A 1 200 ? -27.744 -4.067 15.444 1.00 83.06 200 LYS A O 1
ATOM 1553 N N . GLU A 1 201 ? -29.179 -3.810 17.132 1.00 79.06 201 GLU A N 1
ATOM 1554 C CA . GLU A 1 201 ? -29.708 -2.538 16.626 1.00 79.06 201 GLU A CA 1
ATOM 1555 C C . GLU A 1 201 ? -28.739 -1.368 16.819 1.00 79.06 201 GLU A C 1
ATOM 1557 O O . GLU A 1 201 ? -28.613 -0.524 15.923 1.00 79.06 201 GLU A O 1
ATOM 1562 N N . ILE A 1 202 ? -28.025 -1.339 17.949 1.00 78.38 202 ILE A N 1
ATOM 1563 C CA . ILE A 1 202 ? -27.080 -0.271 18.291 1.00 78.38 202 ILE A CA 1
ATOM 1564 C C . ILE A 1 202 ? -25.834 -0.374 17.407 1.00 78.38 202 ILE A C 1
ATOM 1566 O O . ILE A 1 202 ? -25.417 0.622 16.809 1.00 78.38 202 ILE A O 1
ATOM 1570 N N . VAL A 1 203 ? -25.295 -1.583 17.244 1.00 80.81 203 VAL A N 1
ATOM 1571 C CA . VAL A 1 203 ? -24.102 -1.857 16.423 1.00 80.81 203 VAL A CA 1
ATOM 1572 C C . VAL A 1 203 ? -24.366 -1.549 14.957 1.00 80.81 203 VAL A C 1
ATOM 1574 O O . VAL A 1 203 ? -23.564 -0.869 14.313 1.00 80.81 203 VAL A O 1
ATOM 1577 N N . ARG A 1 204 ? -25.534 -1.948 14.432 1.00 81.31 204 ARG A N 1
ATOM 1578 C CA . ARG A 1 204 ? -25.956 -1.578 13.074 1.00 81.31 204 ARG A CA 1
ATOM 1579 C C . ARG A 1 204 ? -25.984 -0.058 12.905 1.00 81.31 204 ARG A C 1
ATOM 1581 O O . ARG A 1 204 ? -25.455 0.441 11.917 1.00 81.31 204 ARG A O 1
ATOM 1588 N N . GLY A 1 205 ? -26.541 0.672 13.874 1.00 77.25 205 GLY A N 1
ATOM 1589 C CA . GLY A 1 205 ? -26.568 2.137 13.863 1.00 77.25 205 GLY A CA 1
ATOM 1590 C C . GLY A 1 205 ? -25.175 2.779 13.898 1.00 77.25 205 GLY A C 1
ATOM 1591 O O . GLY A 1 205 ? -24.943 3.762 13.188 1.00 77.25 205 GLY A O 1
ATOM 1592 N N . MET A 1 206 ? -24.244 2.204 14.669 1.00 76.50 206 MET A N 1
ATOM 1593 C CA . MET A 1 206 ? -22.845 2.643 14.741 1.00 76.50 206 MET A CA 1
ATOM 1594 C C . MET A 1 206 ? -22.094 2.394 13.429 1.00 76.50 206 MET A C 1
ATOM 1596 O O . MET A 1 206 ? -21.431 3.306 12.937 1.00 76.50 206 MET A O 1
ATOM 1600 N N . MET A 1 207 ? -22.243 1.212 12.826 1.00 76.50 207 MET A N 1
ATOM 1601 C CA . MET A 1 207 ? -21.536 0.856 11.591 1.00 76.50 207 MET A CA 1
ATOM 1602 C C . MET A 1 207 ? -22.061 1.589 10.354 1.00 76.50 207 MET A C 1
ATOM 1604 O O . MET A 1 207 ? -21.281 1.922 9.466 1.00 76.50 207 MET A O 1
ATOM 1608 N N . THR A 1 208 ? -23.359 1.905 10.283 1.00 79.44 208 THR A N 1
ATOM 1609 C CA . THR A 1 208 ? -23.920 2.623 9.123 1.00 79.44 208 THR A CA 1
ATOM 1610 C C . THR A 1 208 ? -23.700 4.141 9.163 1.00 79.44 208 THR A C 1
ATOM 1612 O O . THR A 1 208 ? -24.192 4.848 8.286 1.00 79.44 208 THR A O 1
ATOM 1615 N N . GLY A 1 209 ? -23.012 4.679 10.181 1.00 64.50 209 GLY A N 1
ATOM 1616 C CA . GLY A 1 209 ? -22.761 6.123 10.310 1.00 64.50 209 GLY A CA 1
ATOM 1617 C C . GLY A 1 209 ? -24.039 6.970 10.407 1.00 64.50 209 GLY A C 1
ATOM 1618 O O . GLY A 1 209 ? -24.028 8.171 10.119 1.00 64.50 209 GLY A O 1
ATOM 1619 N N . GLY A 1 210 ? -25.160 6.347 10.785 1.00 54.97 210 GLY A N 1
ATOM 1620 C CA . GLY A 1 210 ? -26.457 7.002 10.861 1.00 54.97 210 GLY A CA 1
ATOM 1621 C C . GLY A 1 210 ? -26.424 8.080 11.937 1.00 54.97 210 GLY A C 1
ATOM 1622 O O . GLY A 1 210 ? -26.097 7.803 13.091 1.00 54.97 210 GLY A O 1
ATOM 1623 N N . LYS A 1 211 ? -26.764 9.326 11.575 1.00 54.75 211 LYS A N 1
ATOM 1624 C CA . LYS A 1 211 ? -26.991 10.393 12.559 1.00 54.75 211 LYS A CA 1
ATOM 1625 C C . LYS A 1 211 ? -27.987 9.868 13.582 1.00 54.75 211 LYS A C 1
ATOM 1627 O O . LYS A 1 211 ? -29.130 9.625 13.216 1.00 54.75 211 LYS A O 1
ATOM 1632 N N . ARG A 1 212 ? -27.516 9.691 14.821 1.00 48.56 212 ARG A N 1
ATOM 1633 C CA . ARG A 1 212 ? -28.262 9.206 15.988 1.00 48.56 212 ARG A CA 1
ATOM 1634 C C . ARG A 1 212 ? -29.666 9.825 16.029 1.00 48.56 212 ARG A C 1
ATOM 1636 O O . ARG A 1 212 ? -29.846 10.914 16.569 1.00 48.56 212 ARG A O 1
ATOM 1643 N N . ALA A 1 213 ? -30.648 9.145 15.444 1.00 45.00 213 ALA A N 1
ATOM 1644 C CA . ALA A 1 213 ? -32.043 9.336 15.796 1.00 45.00 213 ALA A CA 1
ATOM 1645 C C . ALA A 1 213 ? -32.183 8.692 17.173 1.00 45.00 213 ALA A C 1
ATOM 1647 O O . ALA A 1 213 ? -31.728 7.567 17.366 1.00 45.00 213 ALA A O 1
ATOM 1648 N N . GLY A 1 214 ? -32.661 9.467 18.143 1.00 46.66 214 GLY A N 1
ATOM 1649 C CA . GLY A 1 214 ? -32.557 9.151 19.560 1.00 46.66 214 GLY A CA 1
ATOM 1650 C C . GLY A 1 214 ? -33.044 7.745 19.889 1.00 46.66 214 GLY A C 1
ATOM 1651 O O . GLY A 1 214 ? -34.243 7.503 19.957 1.00 46.66 214 GLY A O 1
ATOM 1652 N N . VAL A 1 215 ? -32.102 6.842 20.158 1.00 48.16 215 VAL A N 1
ATOM 1653 C CA . VAL A 1 215 ? -32.373 5.655 20.960 1.00 48.16 215 VAL A CA 1
ATOM 1654 C C . VAL A 1 215 ? -32.421 6.163 22.391 1.00 48.16 215 VAL A C 1
ATOM 1656 O O . VAL A 1 215 ? -31.401 6.481 23.008 1.00 48.16 215 VAL A O 1
ATOM 1659 N N . GLY A 1 216 ? -33.644 6.387 22.860 1.00 42.25 216 GLY A N 1
ATOM 1660 C CA . GLY A 1 216 ? -33.909 6.707 24.245 1.00 42.25 216 GLY A CA 1
ATOM 1661 C C . GLY A 1 216 ? -33.359 5.593 25.122 1.00 42.25 216 GLY A C 1
ATOM 1662 O O . GLY A 1 216 ? -33.806 4.462 25.027 1.00 42.25 216 GLY A O 1
ATOM 1663 N N . ARG A 1 217 ? -32.365 5.938 25.941 1.00 44.69 217 ARG A N 1
ATOM 1664 C CA . ARG A 1 217 ? -32.327 5.692 27.389 1.00 44.69 217 ARG A CA 1
ATOM 1665 C C . ARG A 1 217 ? -33.046 4.418 27.882 1.00 44.69 217 ARG A C 1
ATOM 1667 O O . ARG A 1 217 ? -33.836 4.493 28.813 1.00 44.69 217 ARG A O 1
ATOM 1674 N N . ALA A 1 218 ? -32.741 3.262 27.308 1.00 47.28 218 ALA A N 1
ATOM 1675 C CA . ALA A 1 218 ? -32.773 1.993 28.021 1.00 47.28 218 ALA A CA 1
ATOM 1676 C C . ALA A 1 218 ? -31.319 1.750 28.427 1.00 47.28 218 ALA A C 1
ATOM 1678 O O . ALA A 1 218 ? -30.513 1.258 27.643 1.00 47.28 218 ALA A O 1
ATOM 1679 N N . GLY A 1 219 ? -30.942 2.322 29.570 1.00 48.06 219 GLY A N 1
ATOM 1680 C CA . GLY A 1 219 ? -29.569 2.286 30.047 1.00 48.06 219 GLY A CA 1
ATOM 1681 C C . GLY A 1 219 ? -29.194 0.866 30.436 1.00 48.06 219 GLY A C 1
ATOM 1682 O O . GLY A 1 219 ? -29.876 0.278 31.269 1.00 48.06 219 GLY A O 1
ATOM 1683 N N . MET A 1 220 ? -28.094 0.367 29.871 1.00 51.72 220 MET A N 1
ATOM 1684 C CA . MET A 1 220 ? -27.226 -0.560 30.597 1.00 51.72 220 MET A CA 1
ATOM 1685 C C . MET A 1 220 ? -27.018 0.026 31.993 1.00 51.72 220 MET A C 1
ATOM 1687 O O . MET A 1 220 ? -26.727 1.225 32.118 1.00 51.72 220 MET A O 1
ATOM 1691 N N . GLY A 1 221 ? -27.258 -0.779 33.025 1.00 56.78 221 GLY A N 1
ATOM 1692 C CA . GLY A 1 221 ? -27.082 -0.334 34.403 1.00 56.78 221 GLY A CA 1
ATOM 1693 C C . GLY A 1 221 ? -25.658 0.184 34.595 1.00 56.78 221 GLY A C 1
ATOM 1694 O O . GLY A 1 221 ? -24.731 -0.295 33.949 1.00 56.78 221 GLY A O 1
ATOM 1695 N N . GLU A 1 222 ? -25.461 1.163 35.476 1.00 60.50 222 GLU A N 1
ATOM 1696 C CA . GLU A 1 222 ? -24.129 1.721 35.768 1.00 60.50 222 GLU A CA 1
ATOM 1697 C C . GLU A 1 222 ? -23.111 0.612 36.109 1.00 60.50 222 GLU A C 1
ATOM 1699 O O . GLU A 1 222 ? -21.972 0.652 35.657 1.00 60.50 222 GLU A O 1
ATOM 1704 N N . VAL A 1 223 ? -23.597 -0.455 36.754 1.00 68.44 223 VAL A N 1
ATOM 1705 C CA . VAL A 1 223 ? -22.873 -1.699 37.058 1.00 68.44 223 VAL A CA 1
ATOM 1706 C C . VAL A 1 223 ? -22.426 -2.466 35.803 1.00 68.44 223 VAL A C 1
ATOM 1708 O O . VAL A 1 223 ? -21.307 -2.963 35.748 1.00 68.44 223 VAL A O 1
ATOM 1711 N N . GLU A 1 224 ? -23.266 -2.557 34.770 1.00 66.62 224 GLU A N 1
ATOM 1712 C CA . GLU A 1 224 ? -22.934 -3.256 33.516 1.00 66.62 224 GLU A CA 1
ATOM 1713 C C . GLU A 1 224 ? -21.938 -2.449 32.674 1.00 66.62 224 GLU A C 1
ATOM 1715 O O . GLU A 1 224 ? -21.055 -3.015 32.030 1.00 66.62 224 GLU A O 1
ATOM 1720 N N . VAL A 1 225 ? -22.036 -1.115 32.714 1.00 68.81 225 VAL A N 1
ATOM 1721 C CA . VAL A 1 225 ? -21.067 -0.219 32.063 1.00 68.81 225 VAL A CA 1
ATOM 1722 C C . VAL A 1 225 ? -19.702 -0.299 32.745 1.00 68.81 225 VAL A C 1
ATOM 1724 O O . VAL A 1 225 ? -18.676 -0.264 32.065 1.00 68.81 225 VAL A O 1
ATOM 1727 N N . GLU A 1 226 ? -19.675 -0.402 34.072 1.00 71.50 226 GLU A N 1
ATOM 1728 C CA . GLU A 1 226 ? -18.440 -0.542 34.842 1.00 71.50 226 GLU A CA 1
ATOM 1729 C C . GLU A 1 226 ? -17.784 -1.909 34.601 1.00 71.50 226 GLU A C 1
ATOM 1731 O O . GLU A 1 226 ? -16.596 -1.954 34.279 1.00 71.50 226 GLU A O 1
ATOM 1736 N N . ALA A 1 227 ? -18.569 -2.993 34.578 1.00 74.00 227 ALA A N 1
ATOM 1737 C CA . ALA A 1 227 ? -18.087 -4.326 34.207 1.00 74.00 227 ALA A CA 1
ATOM 1738 C C . ALA A 1 227 ? -17.520 -4.371 32.775 1.00 74.00 227 ALA A C 1
ATOM 1740 O O . ALA A 1 227 ? -16.470 -4.964 32.532 1.00 74.00 227 ALA A O 1
ATOM 1741 N N . LEU A 1 228 ? -18.166 -3.696 31.817 1.00 69.31 228 LEU A N 1
ATOM 1742 C CA . LEU A 1 228 ? -17.649 -3.591 30.449 1.00 69.31 228 LEU A CA 1
ATOM 1743 C C . LEU A 1 228 ? -16.374 -2.759 30.357 1.00 69.31 228 LEU A C 1
ATOM 1745 O O . LEU A 1 228 ? -15.480 -3.092 29.581 1.00 69.31 228 LEU A O 1
ATOM 1749 N N . ARG A 1 229 ? -16.263 -1.680 31.136 1.00 73.00 229 ARG A N 1
ATOM 1750 C CA . ARG A 1 229 ? -15.019 -0.905 31.213 1.00 73.00 229 ARG A CA 1
ATOM 1751 C C . ARG A 1 229 ? -13.877 -1.746 31.758 1.00 73.00 229 ARG A C 1
ATOM 1753 O O . ARG A 1 229 ? -12.777 -1.662 31.219 1.00 73.00 229 ARG A O 1
ATOM 1760 N N . GLU A 1 230 ? -14.138 -2.545 32.784 1.00 84.44 230 GLU A N 1
ATOM 1761 C CA . GLU A 1 230 ? -13.137 -3.429 33.371 1.00 84.44 230 GLU A CA 1
ATOM 1762 C C . GLU A 1 230 ? -12.720 -4.532 32.389 1.00 84.44 230 GLU A C 1
ATOM 1764 O O . GLU A 1 230 ? -11.526 -4.727 32.168 1.00 84.44 230 GLU A O 1
ATOM 1769 N N . ALA A 1 231 ? -13.675 -5.161 31.699 1.00 77.88 231 ALA A N 1
ATOM 1770 C CA . ALA A 1 231 ? -13.391 -6.156 30.663 1.00 77.88 231 ALA A CA 1
ATOM 1771 C C . ALA A 1 231 ? -12.580 -5.572 29.490 1.00 77.88 231 ALA A C 1
ATOM 1773 O O . ALA A 1 231 ? -11.611 -6.181 29.041 1.00 77.88 231 ALA A O 1
ATOM 1774 N N . VAL A 1 232 ? -12.919 -4.365 29.020 1.00 72.88 232 VAL A N 1
ATOM 1775 C CA . VAL A 1 232 ? -12.155 -3.672 27.966 1.00 72.88 232 VAL A CA 1
ATOM 1776 C C . VAL A 1 232 ? -10.749 -3.305 28.448 1.00 72.88 232 VAL A C 1
ATOM 1778 O O . VAL A 1 232 ? -9.797 -3.413 27.678 1.00 72.88 232 VAL A O 1
ATOM 1781 N N . ALA A 1 233 ? -10.591 -2.897 29.710 1.00 81.06 233 ALA A N 1
ATOM 1782 C CA . ALA A 1 233 ? -9.280 -2.607 30.285 1.00 81.06 233 ALA A CA 1
ATOM 1783 C C . ALA A 1 233 ? -8.409 -3.871 30.408 1.00 81.06 233 ALA A C 1
ATOM 1785 O O . ALA A 1 233 ? -7.214 -3.806 30.124 1.00 81.06 233 ALA A O 1
ATOM 1786 N N . GLN A 1 234 ? -8.999 -5.014 30.774 1.00 85.19 234 GLN A N 1
ATOM 1787 C CA . GLN A 1 234 ? -8.304 -6.305 30.821 1.00 85.19 234 GLN A CA 1
ATOM 1788 C C . GLN A 1 234 ? -7.859 -6.754 29.424 1.00 85.19 234 GLN A C 1
ATOM 1790 O O . GLN A 1 234 ? -6.679 -7.036 29.238 1.00 85.19 234 GLN A O 1
ATOM 1795 N N . LEU A 1 235 ? -8.747 -6.695 28.428 1.00 78.38 235 LEU A N 1
ATOM 1796 C CA . LEU A 1 235 ? -8.416 -6.993 27.027 1.00 78.38 235 LEU A CA 1
ATOM 1797 C C . LEU A 1 235 ? -7.308 -6.082 26.480 1.00 78.38 235 LEU A C 1
ATOM 1799 O O . LEU A 1 235 ? -6.406 -6.541 25.784 1.00 78.38 235 LEU A O 1
ATOM 1803 N N . ALA A 1 236 ? -7.341 -4.789 26.815 1.00 77.56 236 ALA A N 1
ATOM 1804 C CA . ALA A 1 236 ? -6.287 -3.859 26.423 1.00 77.56 236 ALA A CA 1
ATOM 1805 C C . ALA A 1 236 ? -4.939 -4.192 27.091 1.00 77.56 236 ALA A C 1
ATOM 1807 O O . ALA A 1 236 ? -3.891 -4.059 26.458 1.00 77.56 236 ALA A O 1
ATOM 1808 N N . ALA A 1 237 ? -4.954 -4.635 28.351 1.00 87.00 237 ALA A N 1
ATOM 1809 C CA . ALA A 1 237 ? -3.750 -5.050 29.067 1.00 87.00 237 ALA A CA 1
ATOM 1810 C C . ALA A 1 237 ? -3.175 -6.373 28.530 1.00 87.00 237 ALA A C 1
ATOM 1812 O O . ALA A 1 237 ? -1.956 -6.505 28.430 1.00 87.00 237 ALA A O 1
ATOM 1813 N N . GLU A 1 238 ? -4.027 -7.329 28.159 1.00 86.06 238 GLU A N 1
ATOM 1814 C CA . GLU A 1 238 ? -3.620 -8.578 27.505 1.00 86.06 238 GLU A CA 1
ATOM 1815 C C . GLU A 1 238 ? -3.009 -8.306 26.128 1.00 86.06 238 GLU A C 1
ATOM 1817 O O . GLU A 1 238 ? -1.879 -8.721 25.876 1.00 86.06 238 GLU A O 1
ATOM 1822 N N . GLY A 1 239 ? -3.666 -7.494 25.294 1.00 81.19 239 GLY A N 1
ATOM 1823 C CA . GLY A 1 239 ? -3.124 -7.112 23.986 1.00 81.19 239 GLY A CA 1
ATOM 1824 C C . GLY A 1 239 ? -1.791 -6.356 24.076 1.00 81.19 239 GLY A C 1
ATOM 1825 O O . GLY A 1 239 ? -0.913 -6.538 23.235 1.00 81.19 239 GLY A O 1
ATOM 1826 N N . ALA A 1 240 ? -1.592 -5.538 25.116 1.00 82.81 240 ALA A N 1
ATOM 1827 C CA . ALA A 1 240 ? -0.306 -4.881 25.356 1.00 82.81 240 ALA A CA 1
ATOM 1828 C C . ALA A 1 240 ? 0.811 -5.886 25.692 1.00 82.81 240 ALA A C 1
ATOM 1830 O O . ALA A 1 240 ? 1.931 -5.726 25.206 1.00 82.81 240 ALA A O 1
ATOM 1831 N N . ARG A 1 241 ? 0.506 -6.929 26.477 1.00 89.12 241 ARG A N 1
ATOM 1832 C CA . ARG A 1 241 ? 1.461 -8.004 26.793 1.00 89.12 241 ARG A CA 1
ATOM 1833 C C . ARG A 1 241 ? 1.805 -8.834 25.562 1.00 89.12 241 ARG A C 1
ATOM 1835 O O . ARG A 1 241 ? 2.982 -9.064 25.315 1.00 89.12 241 ARG A O 1
ATOM 1842 N N . GLU A 1 242 ? 0.811 -9.220 24.765 1.00 86.38 242 GLU A N 1
ATOM 1843 C CA . GLU A 1 242 ? 1.046 -9.969 23.523 1.00 86.38 242 GLU A CA 1
ATOM 1844 C C . GLU A 1 242 ? 1.925 -9.177 22.542 1.00 86.38 242 GLU A C 1
ATOM 1846 O O . GLU A 1 242 ? 2.861 -9.729 21.964 1.00 86.38 242 GLU A O 1
ATOM 1851 N N . CYS A 1 243 ? 1.695 -7.866 22.397 1.00 80.81 243 CYS A N 1
ATOM 1852 C CA . CYS A 1 243 ? 2.561 -6.999 21.593 1.00 80.81 243 CYS A CA 1
ATOM 1853 C C . CYS A 1 243 ? 4.013 -6.981 22.100 1.00 80.81 243 CYS A C 1
ATOM 1855 O O . CYS A 1 243 ? 4.943 -7.057 21.295 1.00 80.81 243 CYS A O 1
ATOM 1857 N N . GLU A 1 244 ? 4.223 -6.899 23.417 1.00 87.81 244 GLU A N 1
ATOM 1858 C CA . GLU A 1 244 ? 5.566 -6.925 24.011 1.00 87.81 244 GLU A CA 1
ATOM 1859 C C . GLU A 1 244 ? 6.263 -8.280 23.784 1.00 87.81 244 GLU A C 1
ATOM 1861 O O . GLU A 1 244 ? 7.443 -8.319 23.419 1.00 87.81 244 GLU A O 1
ATOM 1866 N N . GLU A 1 245 ? 5.530 -9.390 23.905 1.00 89.62 245 GLU A N 1
ATOM 1867 C CA . GLU A 1 245 ? 6.040 -10.737 23.623 1.00 89.62 245 GLU A CA 1
ATOM 1868 C C . GLU A 1 245 ? 6.445 -10.906 22.151 1.00 89.62 245 GLU A C 1
ATOM 1870 O O . GLU A 1 245 ? 7.510 -11.466 21.857 1.00 89.62 245 GLU A O 1
ATOM 1875 N N . VAL A 1 246 ? 5.644 -10.379 21.218 1.00 87.69 246 VAL A N 1
ATOM 1876 C CA . VAL A 1 246 ? 5.958 -10.393 19.781 1.00 87.69 246 VAL A CA 1
ATOM 1877 C C . VAL A 1 246 ? 7.210 -9.563 19.486 1.00 87.69 246 VAL A C 1
ATOM 1879 O O . VAL A 1 246 ? 8.097 -10.041 18.770 1.00 87.69 246 VAL A O 1
ATOM 1882 N N . GLU A 1 247 ? 7.350 -8.368 20.069 1.00 86.75 247 GLU A N 1
ATOM 1883 C CA . GLU A 1 247 ? 8.567 -7.558 19.919 1.00 86.75 247 GLU A CA 1
ATOM 1884 C C . GLU A 1 247 ? 9.812 -8.265 20.480 1.00 86.75 247 GLU A C 1
ATOM 1886 O O . GLU A 1 247 ? 10.902 -8.200 19.892 1.00 86.75 247 GLU A O 1
ATOM 1891 N N . GLU A 1 248 ? 9.690 -8.951 21.620 1.00 92.12 248 GLU A N 1
ATOM 1892 C CA . GLU A 1 248 ? 10.806 -9.692 22.206 1.00 92.12 248 GLU A CA 1
ATOM 1893 C C . GLU A 1 248 ? 11.195 -10.901 21.340 1.00 92.12 248 GLU A C 1
ATOM 1895 O O . GLU A 1 248 ? 12.391 -11.148 21.112 1.00 92.12 248 GLU A O 1
ATOM 1900 N N . ALA A 1 249 ? 10.208 -11.624 20.803 1.00 90.56 249 ALA A N 1
ATOM 1901 C CA . ALA A 1 249 ? 10.421 -12.722 19.866 1.00 90.56 249 ALA A CA 1
ATOM 1902 C C . ALA A 1 249 ? 11.106 -12.235 18.579 1.00 90.56 249 ALA A C 1
ATOM 1904 O O . ALA A 1 249 ? 12.083 -12.846 18.132 1.00 90.56 249 ALA A O 1
ATOM 1905 N N . GLU A 1 250 ? 10.684 -11.092 18.031 1.00 88.44 250 GLU A N 1
ATOM 1906 C CA . GLU A 1 250 ? 11.306 -10.485 16.852 1.00 88.44 250 GLU A CA 1
ATOM 1907 C C . GLU A 1 250 ? 12.758 -10.061 17.138 1.00 88.44 250 GLU A C 1
ATOM 1909 O O . GLU A 1 250 ? 13.668 -10.346 16.349 1.00 88.44 250 GLU A O 1
ATOM 1914 N N . ARG A 1 251 ? 13.028 -9.449 18.302 1.00 93.19 251 ARG A N 1
ATOM 1915 C CA . ARG A 1 251 ? 14.404 -9.121 18.725 1.00 93.19 251 ARG A CA 1
ATOM 1916 C C . ARG A 1 251 ? 15.274 -10.373 18.845 1.00 93.19 251 ARG A C 1
ATOM 1918 O O . ARG A 1 251 ? 16.441 -10.336 18.438 1.00 93.19 251 ARG A O 1
ATOM 1925 N N . LYS A 1 252 ? 14.746 -11.473 19.392 1.00 93.38 252 LYS A N 1
ATOM 1926 C CA . LYS A 1 252 ? 15.462 -12.760 19.485 1.00 93.38 252 LYS A CA 1
ATOM 1927 C C . LYS A 1 252 ? 15.737 -13.340 18.097 1.00 93.38 252 LYS A C 1
ATOM 1929 O O . LYS A 1 252 ? 16.878 -13.728 17.835 1.00 93.38 252 LYS A O 1
ATOM 1934 N N . ALA A 1 253 ? 14.757 -13.315 17.195 1.00 91.50 253 ALA A N 1
ATOM 1935 C CA . ALA A 1 253 ? 14.909 -13.778 15.817 1.00 91.50 253 ALA A CA 1
ATOM 1936 C C . ALA A 1 253 ? 15.984 -12.980 15.060 1.00 91.50 253 ALA A C 1
ATOM 1938 O O . ALA A 1 253 ? 16.898 -13.578 14.490 1.00 91.50 253 ALA A O 1
ATOM 1939 N N . LYS A 1 254 ? 15.963 -11.641 15.144 1.00 92.38 254 LYS A N 1
ATOM 1940 C CA . LYS A 1 254 ? 16.986 -10.770 14.531 1.00 92.38 254 LYS A CA 1
ATOM 1941 C C . LYS A 1 254 ? 18.386 -11.034 15.087 1.00 92.38 254 LYS A C 1
ATOM 1943 O O . LYS A 1 254 ? 19.352 -11.106 14.326 1.00 92.38 254 LYS A O 1
ATOM 1948 N N . LYS A 1 255 ? 18.520 -11.227 16.406 1.00 92.06 255 LYS A N 1
ATOM 1949 C CA . LYS A 1 255 ? 19.803 -11.619 17.023 1.00 92.06 255 LYS A CA 1
ATOM 1950 C C . LYS A 1 255 ? 20.286 -12.981 16.511 1.00 92.06 255 LYS A C 1
ATOM 1952 O O . LYS A 1 255 ? 21.477 -13.127 16.243 1.00 92.06 255 LYS A O 1
ATOM 1957 N N . GLY A 1 256 ? 19.380 -13.948 16.353 1.00 91.94 256 GLY A N 1
ATOM 1958 C CA . GLY A 1 256 ? 19.675 -15.266 15.784 1.00 91.94 256 GLY A CA 1
ATOM 1959 C C . GLY A 1 256 ? 20.148 -15.185 14.332 1.00 91.94 256 GLY A C 1
ATOM 1960 O O . GLY A 1 256 ? 21.214 -15.701 14.010 1.00 91.94 256 GLY A O 1
ATOM 1961 N N . GLN A 1 257 ? 19.422 -14.456 13.482 1.00 88.94 257 GLN A N 1
ATOM 1962 C CA . GLN A 1 257 ? 19.802 -14.220 12.085 1.00 88.94 257 GLN A CA 1
ATOM 1963 C C . GLN A 1 257 ? 21.177 -13.555 11.972 1.00 88.94 257 GLN A C 1
ATOM 1965 O O . GLN A 1 257 ? 22.024 -14.022 11.213 1.00 88.94 257 GLN A O 1
ATOM 1970 N N . ARG A 1 258 ? 21.446 -12.520 12.781 1.00 91.12 258 ARG A N 1
ATOM 1971 C CA . ARG A 1 258 ? 22.755 -11.852 12.805 1.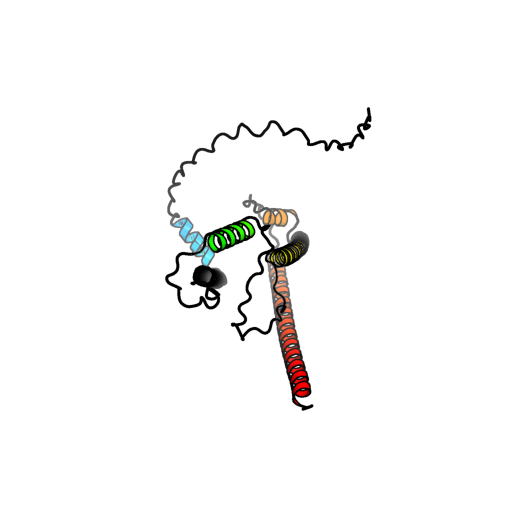00 91.12 258 ARG A CA 1
ATOM 1972 C C . ARG A 1 258 ? 23.876 -12.798 13.237 1.00 91.12 258 ARG A C 1
ATOM 1974 O O . ARG A 1 258 ? 24.957 -12.756 12.659 1.00 91.12 258 ARG A O 1
ATOM 1981 N N . ARG A 1 259 ? 23.637 -13.655 14.236 1.00 92.31 259 ARG A N 1
ATOM 1982 C CA . ARG A 1 259 ? 24.616 -14.668 14.662 1.00 92.31 259 ARG A CA 1
ATOM 1983 C C . ARG A 1 259 ? 24.900 -15.668 13.540 1.00 92.31 259 ARG A C 1
ATOM 1985 O O . ARG A 1 259 ? 26.069 -15.943 13.292 1.00 92.31 259 ARG A O 1
ATOM 1992 N N . ASN A 1 260 ? 23.864 -16.162 12.862 1.00 88.38 260 ASN A N 1
ATOM 1993 C CA . ASN A 1 260 ? 24.020 -17.096 11.746 1.00 88.38 260 ASN A CA 1
ATOM 1994 C C . ASN A 1 260 ? 24.818 -16.462 10.602 1.00 88.38 260 ASN A C 1
ATOM 1996 O O . ASN A 1 260 ? 25.767 -17.078 10.136 1.00 88.38 260 ASN A O 1
ATOM 2000 N N . LEU A 1 261 ? 24.511 -15.211 10.234 1.00 88.94 261 LEU A N 1
ATOM 2001 C CA . LEU A 1 261 ? 25.265 -14.447 9.231 1.00 88.94 261 LEU A CA 1
ATOM 2002 C C . LEU A 1 261 ? 26.753 -14.337 9.583 1.00 88.94 261 LEU A C 1
ATOM 2004 O O . LEU A 1 261 ? 27.605 -14.629 8.746 1.00 88.94 261 LEU A O 1
ATOM 2008 N N . MET A 1 262 ? 27.068 -13.978 10.831 1.00 89.25 262 MET A N 1
ATOM 2009 C CA . MET A 1 262 ? 28.456 -13.885 11.301 1.00 89.25 262 MET A CA 1
ATOM 2010 C C . MET A 1 262 ? 29.168 -15.244 11.276 1.00 89.25 262 MET A C 1
ATOM 2012 O O . MET A 1 262 ? 30.347 -15.297 10.945 1.00 89.25 262 MET A O 1
ATOM 2016 N N . GLN A 1 263 ? 28.470 -16.343 11.590 1.00 88.12 263 GLN A N 1
ATOM 2017 C CA . GLN A 1 263 ? 29.034 -17.693 11.485 1.00 88.12 263 GLN A CA 1
ATOM 2018 C C . GLN A 1 263 ? 29.310 -18.086 10.033 1.00 88.12 263 GLN A C 1
ATOM 2020 O O . GLN A 1 263 ? 30.407 -18.555 9.745 1.00 88.12 263 GLN A O 1
ATOM 2025 N N . THR A 1 264 ? 28.374 -17.848 9.108 1.00 87.94 264 THR A N 1
ATOM 2026 C CA . THR A 1 264 ? 28.617 -18.077 7.674 1.00 87.94 264 THR A CA 1
ATOM 2027 C C . THR A 1 264 ? 29.783 -17.242 7.158 1.00 87.94 264 THR A C 1
ATOM 2029 O O . THR A 1 264 ? 30.610 -17.759 6.417 1.00 87.94 264 THR A O 1
ATOM 2032 N N . PHE A 1 265 ? 29.903 -15.985 7.591 1.00 85.19 265 PHE A N 1
ATOM 2033 C CA . PHE A 1 265 ? 31.016 -15.124 7.196 1.00 8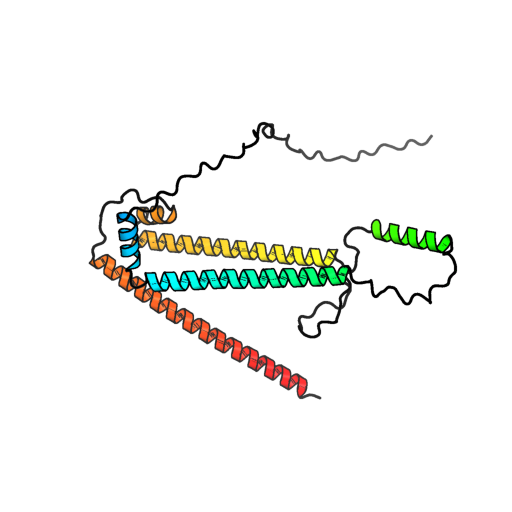5.19 265 PHE A CA 1
ATOM 2034 C C . PHE A 1 265 ? 32.355 -15.629 7.754 1.00 85.19 265 PHE A C 1
ATOM 2036 O O . PHE A 1 265 ? 33.352 -15.647 7.043 1.00 85.19 265 PHE A O 1
ATOM 2043 N N . ALA A 1 266 ? 32.376 -16.101 9.004 1.00 86.25 266 ALA A N 1
ATOM 2044 C CA . ALA A 1 266 ? 33.570 -16.684 9.611 1.00 86.25 266 ALA A CA 1
ATOM 2045 C C . ALA A 1 266 ? 34.018 -17.981 8.914 1.00 86.25 266 ALA A C 1
ATOM 2047 O O . ALA A 1 266 ? 35.215 -18.176 8.741 1.00 86.25 266 ALA A O 1
ATOM 2048 N N . VAL A 1 267 ? 33.081 -18.836 8.484 1.00 88.50 267 VAL A N 1
ATOM 2049 C CA . VAL A 1 267 ? 33.394 -20.042 7.694 1.00 88.50 267 VAL A CA 1
ATOM 2050 C C . VAL A 1 267 ? 33.969 -19.660 6.329 1.00 88.50 267 VAL A C 1
ATOM 2052 O O . VAL A 1 267 ? 34.999 -20.190 5.934 1.00 88.50 267 VAL A O 1
ATOM 2055 N N . LEU A 1 268 ? 33.361 -18.692 5.637 1.00 81.19 268 LEU A N 1
ATOM 2056 C CA . LEU A 1 268 ? 33.840 -18.225 4.330 1.00 81.19 268 LEU A CA 1
ATOM 2057 C C . LEU A 1 268 ? 35.228 -17.569 4.385 1.00 81.19 268 LEU A C 1
ATOM 2059 O O . LEU A 1 268 ? 35.975 -17.653 3.418 1.00 81.19 268 LEU A O 1
ATOM 2063 N N . MET A 1 269 ? 35.571 -16.924 5.501 1.00 84.31 269 MET A N 1
ATOM 2064 C CA . MET A 1 269 ? 36.859 -16.244 5.688 1.00 84.31 269 MET A CA 1
ATOM 2065 C C . MET A 1 269 ? 37.940 -17.130 6.331 1.00 84.31 269 MET A C 1
ATOM 2067 O O . MET A 1 269 ? 39.092 -16.709 6.401 1.00 84.31 269 MET A O 1
ATOM 2071 N N . GLY A 1 270 ? 37.579 -18.309 6.852 1.00 72.62 270 GLY A N 1
ATOM 2072 C CA . GLY A 1 270 ? 38.467 -19.183 7.627 1.00 72.62 270 GLY A CA 1
ATOM 2073 C C . GLY A 1 270 ? 39.125 -20.329 6.849 1.00 72.62 270 GLY A C 1
ATOM 2074 O O . GLY A 1 270 ? 40.074 -20.907 7.367 1.00 72.62 270 GLY A O 1
ATOM 2075 N N . ASP A 1 271 ? 38.664 -20.632 5.631 1.00 50.59 271 ASP A N 1
ATOM 2076 C CA . ASP A 1 271 ? 39.177 -21.722 4.773 1.00 50.59 271 ASP A CA 1
ATOM 2077 C C . ASP A 1 271 ? 40.034 -21.209 3.585 1.00 50.59 271 ASP A C 1
ATOM 2079 O O . ASP A 1 271 ? 39.996 -21.764 2.485 1.00 50.59 271 ASP A O 1
ATOM 2083 N N . GLY A 1 272 ? 40.808 -20.137 3.796 1.00 46.62 272 GLY A N 1
ATOM 2084 C CA . GLY A 1 272 ? 41.767 -19.579 2.825 1.00 46.62 272 GLY A CA 1
ATOM 2085 C C . GLY A 1 272 ? 43.221 -19.804 3.213 1.00 46.62 272 GLY A C 1
ATOM 2086 O O . GLY A 1 272 ? 43.579 -19.421 4.349 1.00 46.62 272 GLY A O 1
#

pLDDT: mean 70.29, std 17.13, range [40.34, 94.69]